Protein AF-A0A945NXP9-F1 (afdb_monomer)

Nearest PDB structures (foldseek):
  5akq-assembly1_B  TM=3.590E-01  e=3.952E+00  Pseudomonas sp. ADP
  3ua3-assembly1_B  TM=3.943E-01  e=6.098E+00  Caenorhabditis elegans

Sequence (184 aa):
MFFSTRFLEHVAQRIGNERRHLEHVQKERALDDEENELMQRLLQCTPELFAQYAENVEKAKEILRGKAFYDIDQLEWATNCLHETMALVSLGYYPAQICFPPIETDIVYKPFMSSEILEAVDDEQINVYRDVYRMLIRPVMERERPMMIGISVVQQKQLIATFTFCKMIKEEFPHTHITLGGNI

Mean predicted aligned error: 13.96 Å

Radius of gyration: 22.46 Å; Cα contacts (8 Å, |Δi|>4): 172; chains: 1; bounding box: 55×29×56 Å

Structure (mmCIF, N/CA/C/O backbone):
data_AF-A0A945NXP9-F1
#
_entry.id   AF-A0A945NXP9-F1
#
loop_
_atom_site.group_PDB
_atom_site.id
_atom_site.type_symbol
_atom_site.label_atom_id
_atom_site.label_alt_id
_atom_site.label_comp_id
_atom_site.label_asym_id
_atom_site.label_entity_id
_atom_site.label_seq_id
_atom_site.pdbx_PDB_ins_code
_atom_site.Cartn_x
_atom_site.Cartn_y
_atom_site.Cartn_z
_atom_site.occupancy
_atom_site.B_iso_or_equiv
_atom_site.auth_seq_id
_atom_site.auth_comp_id
_atom_site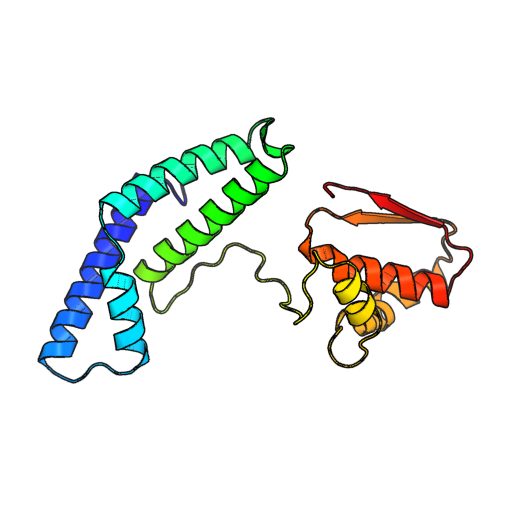.auth_asym_id
_atom_site.auth_atom_id
_atom_site.pdbx_PDB_model_num
ATOM 1 N N . MET A 1 1 ? -22.076 -6.436 -4.146 1.00 44.97 1 MET A N 1
ATOM 2 C CA . MET A 1 1 ? -20.653 -6.257 -4.511 1.00 44.97 1 MET A CA 1
ATOM 3 C C . MET A 1 1 ? -19.974 -5.566 -3.332 1.00 44.97 1 MET A C 1
ATOM 5 O O . MET A 1 1 ? -20.649 -4.793 -2.660 1.00 44.97 1 MET A O 1
ATOM 9 N N . PHE A 1 2 ? -18.712 -5.871 -3.027 1.00 54.66 2 PHE A N 1
ATOM 10 C CA . PHE A 1 2 ? -17.974 -5.200 -1.945 1.00 54.66 2 PHE A CA 1
ATOM 11 C C . PHE A 1 2 ? -17.966 -3.673 -2.208 1.00 54.66 2 PHE A C 1
ATOM 13 O O . PHE A 1 2 ? -17.858 -3.261 -3.365 1.00 54.66 2 PHE A O 1
ATOM 20 N N . PHE A 1 3 ? -18.203 -2.850 -1.180 1.00 66.25 3 PHE A N 1
ATOM 21 C CA . PHE A 1 3 ? -18.423 -1.388 -1.267 1.00 66.25 3 PHE A CA 1
ATOM 22 C C . PHE A 1 3 ? -19.673 -0.877 -2.008 1.00 66.25 3 PHE A C 1
ATOM 24 O O . PHE A 1 3 ? -19.691 0.264 -2.454 1.00 66.25 3 PHE A O 1
ATOM 31 N N . SER A 1 4 ? -20.719 -1.675 -2.223 1.00 73.12 4 SER A N 1
ATOM 32 C CA . SER A 1 4 ? -21.998 -1.103 -2.694 1.00 73.12 4 SER A CA 1
ATOM 33 C C . SER A 1 4 ? -22.694 -0.306 -1.583 1.00 73.12 4 SER A C 1
ATOM 35 O O . SER A 1 4 ? -22.545 -0.681 -0.421 1.00 73.12 4 SER A O 1
ATOM 37 N N . THR A 1 5 ? -23.554 0.663 -1.916 1.00 76.69 5 THR A N 1
ATOM 38 C CA . THR A 1 5 ? -24.399 1.399 -0.947 1.00 76.69 5 THR A CA 1
ATOM 39 C C . THR A 1 5 ? -25.089 0.466 0.049 1.00 76.69 5 THR A C 1
ATOM 41 O O . THR A 1 5 ? -24.898 0.591 1.252 1.00 76.69 5 THR A O 1
ATOM 44 N N . ARG A 1 6 ? -25.754 -0.585 -0.448 1.00 73.94 6 ARG A N 1
ATOM 45 C CA . ARG A 1 6 ? -26.411 -1.609 0.384 1.00 73.94 6 ARG A CA 1
ATOM 46 C C . ARG A 1 6 ? -25.461 -2.322 1.360 1.00 73.94 6 ARG A C 1
ATOM 48 O O . ARG A 1 6 ? -25.871 -2.763 2.428 1.00 73.94 6 ARG A O 1
ATOM 55 N N . PHE A 1 7 ? -24.194 -2.491 0.981 1.00 73.19 7 PHE A N 1
ATOM 56 C CA . PHE A 1 7 ? -23.183 -3.096 1.852 1.00 73.19 7 PHE A CA 1
ATOM 57 C C . PHE A 1 7 ? -22.719 -2.106 2.925 1.00 73.19 7 PHE A C 1
ATOM 59 O O . PHE A 1 7 ? -22.589 -2.491 4.080 1.00 73.19 7 PHE A O 1
ATOM 66 N N . LEU A 1 8 ? -22.528 -0.835 2.569 1.00 79.25 8 LEU A N 1
ATOM 67 C CA . LEU A 1 8 ? -22.172 0.215 3.525 1.00 79.25 8 LEU A CA 1
ATOM 68 C C . LEU A 1 8 ? -23.302 0.492 4.529 1.00 79.25 8 LEU A C 1
ATOM 70 O O . LEU A 1 8 ? -23.029 0.652 5.711 1.00 79.25 8 LEU A O 1
ATOM 74 N N . GLU A 1 9 ? -24.567 0.421 4.109 1.00 79.81 9 GLU A N 1
ATOM 75 C CA . GLU A 1 9 ? -25.728 0.455 5.014 1.00 79.81 9 GLU A CA 1
ATOM 76 C C . GLU A 1 9 ? -25.707 -0.703 6.023 1.00 79.81 9 GLU A C 1
ATOM 78 O O . GLU A 1 9 ? -25.956 -0.514 7.214 1.00 79.81 9 GLU A O 1
ATOM 83 N N . HIS A 1 10 ? -25.370 -1.913 5.564 1.00 76.25 10 HIS A N 1
ATOM 84 C CA . HIS A 1 10 ? -25.225 -3.073 6.442 1.00 76.25 10 HIS A CA 1
ATOM 85 C C . HIS A 1 10 ? -24.079 -2.891 7.452 1.00 76.25 10 HIS A C 1
ATOM 87 O O . HIS A 1 10 ? -24.229 -3.207 8.632 1.00 76.25 10 HIS A O 1
ATOM 93 N N . VAL A 1 11 ? -22.948 -2.338 7.009 1.00 80.19 11 VAL A N 1
ATOM 94 C CA . VAL A 1 11 ? -21.812 -1.992 7.876 1.00 80.19 11 VAL A CA 1
ATOM 95 C C . VAL A 1 11 ? -22.209 -0.938 8.909 1.00 80.19 11 VAL A C 1
ATOM 97 O O . VAL A 1 11 ? -21.884 -1.103 10.082 1.00 80.19 11 VAL A O 1
ATOM 100 N N . ALA A 1 12 ? -22.962 0.095 8.522 1.00 83.94 12 ALA A N 1
ATOM 101 C CA . ALA A 1 12 ? -23.445 1.126 9.439 1.00 83.94 12 ALA A CA 1
ATOM 102 C C . ALA A 1 12 ? -24.325 0.541 10.556 1.00 83.94 12 ALA A C 1
ATOM 104 O O . ALA A 1 12 ? -24.164 0.885 11.727 1.00 83.94 12 ALA A O 1
ATOM 105 N N . GLN A 1 13 ? -25.213 -0.403 10.220 1.00 81.69 13 GLN A N 1
ATOM 106 C CA . GLN A 1 13 ? -26.004 -1.132 11.220 1.00 81.69 13 GLN A CA 1
ATOM 107 C C . GLN A 1 13 ? -25.113 -1.912 12.191 1.00 81.69 13 GLN A C 1
ATOM 109 O O . GLN A 1 13 ? -25.373 -1.930 13.395 1.00 81.69 13 GLN A O 1
ATOM 114 N N . ARG A 1 14 ? -24.053 -2.542 11.678 1.00 79.38 14 ARG A N 1
ATOM 115 C CA . ARG A 1 14 ? -23.105 -3.312 12.484 1.00 79.38 14 ARG A CA 1
ATOM 116 C C . ARG A 1 14 ? -22.297 -2.415 13.427 1.00 79.38 14 ARG A C 1
ATOM 118 O O . ARG A 1 14 ? -22.237 -2.718 14.613 1.00 79.38 14 ARG A O 1
ATOM 125 N N . ILE A 1 15 ? -21.803 -1.274 12.943 1.00 85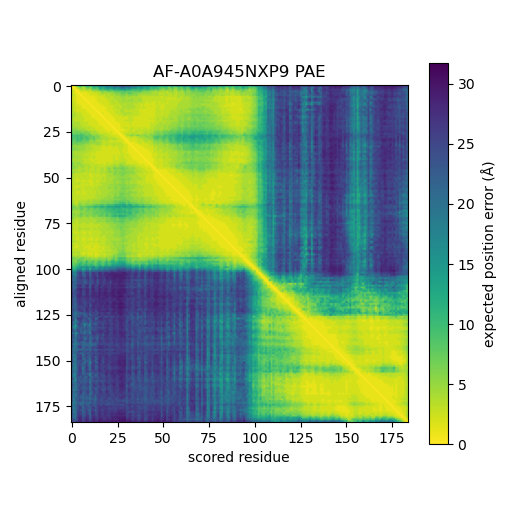.56 15 ILE A N 1
ATOM 126 C CA . ILE A 1 15 ? -21.176 -0.235 13.778 1.00 85.56 15 ILE A CA 1
ATOM 127 C C . ILE A 1 15 ? -22.135 0.243 14.874 1.00 85.56 15 ILE A C 1
ATOM 129 O O . ILE A 1 15 ? -21.749 0.339 16.035 1.00 85.56 15 ILE A O 1
ATOM 133 N N . GLY A 1 16 ? -23.406 0.491 14.543 1.00 84.75 16 GLY A N 1
ATOM 134 C CA . GLY A 1 16 ? -24.409 0.889 15.534 1.00 84.75 16 GLY A CA 1
ATOM 135 C C . GLY A 1 16 ? -24.680 -0.179 16.603 1.00 84.75 16 GLY A C 1
ATOM 136 O O . GLY A 1 16 ? -24.997 0.155 17.746 1.00 84.75 16 GLY A O 1
ATOM 137 N N . ASN A 1 17 ? -24.553 -1.464 16.265 1.00 83.06 17 ASN A N 1
ATOM 138 C CA . ASN A 1 17 ? -24.640 -2.554 17.239 1.00 83.06 17 ASN A CA 1
ATOM 139 C C . ASN A 1 17 ? -23.420 -2.579 18.160 1.00 83.06 17 ASN A C 1
ATOM 141 O O . ASN A 1 17 ? -23.597 -2.647 19.374 1.00 83.06 17 ASN A O 1
ATOM 145 N N . GLU A 1 18 ? -22.221 -2.461 17.591 1.00 83.56 18 GLU A N 1
ATOM 146 C CA . GLU A 1 18 ? -20.965 -2.448 18.343 1.00 83.56 18 GLU A CA 1
ATOM 147 C C . GLU A 1 18 ? -20.906 -1.262 19.310 1.00 83.56 18 GLU A C 1
ATOM 149 O O . GLU A 1 18 ? -20.598 -1.413 20.490 1.00 83.56 18 GLU A O 1
ATOM 154 N N . ARG A 1 19 ? -21.342 -0.082 18.856 1.00 88.00 19 ARG A N 1
ATOM 155 C CA . ARG A 1 19 ? -21.422 1.107 19.707 1.00 88.00 19 ARG A CA 1
ATOM 156 C C . ARG A 1 19 ? -22.345 0.888 20.905 1.00 88.00 19 ARG A C 1
ATOM 158 O O . ARG A 1 19 ? -21.968 1.192 22.030 1.00 88.00 19 ARG A O 1
ATOM 165 N N . ARG A 1 20 ? -23.535 0.315 20.686 1.00 88.38 20 ARG A N 1
ATOM 166 C CA . ARG A 1 20 ? -24.478 -0.009 21.774 1.00 88.38 20 ARG A CA 1
ATOM 167 C C . ARG A 1 20 ? -23.918 -1.047 22.743 1.00 88.38 20 ARG A C 1
ATOM 169 O O . ARG A 1 20 ? -24.220 -0.979 23.932 1.00 88.38 20 ARG A O 1
ATOM 176 N N . HIS A 1 21 ? -23.127 -1.997 22.247 1.00 86.88 21 HIS A N 1
ATOM 177 C CA . HIS A 1 21 ? -22.441 -2.967 23.090 1.00 86.88 21 HIS A CA 1
ATOM 178 C C . HIS A 1 21 ? -21.437 -2.268 24.012 1.00 86.88 21 HIS A C 1
ATOM 180 O O . HIS A 1 21 ? -21.555 -2.391 25.229 1.00 86.88 21 HIS A O 1
ATOM 186 N N . LEU A 1 22 ? -20.539 -1.447 23.462 1.00 88.00 22 LEU A N 1
ATOM 187 C CA . LEU A 1 22 ? -19.560 -0.702 24.258 1.00 88.00 22 LEU A CA 1
ATOM 188 C C . LEU A 1 22 ? -20.218 0.313 25.211 1.00 88.00 22 LEU A C 1
ATOM 190 O O . LEU A 1 22 ? -19.773 0.463 26.345 1.00 88.00 22 LEU A O 1
ATOM 194 N N . GLU A 1 23 ? -21.319 0.962 24.813 1.00 90.25 23 GLU A N 1
ATOM 195 C CA . GLU A 1 23 ? -22.115 1.841 25.691 1.00 90.25 23 GLU A CA 1
ATOM 196 C C . GLU A 1 23 ? -22.696 1.071 26.891 1.00 90.25 23 GLU A C 1
ATOM 198 O O . GLU A 1 23 ? -22.864 1.632 27.976 1.00 90.25 23 GLU A O 1
ATOM 203 N N . HIS A 1 24 ? -23.036 -0.209 26.711 1.00 90.75 24 HIS A N 1
ATOM 204 C CA . HIS A 1 24 ? -23.496 -1.064 27.800 1.00 90.75 24 HIS A CA 1
ATOM 205 C C . HIS A 1 24 ? -22.338 -1.491 28.703 1.00 90.75 24 HIS A C 1
ATOM 207 O O . HIS A 1 24 ? -22.467 -1.369 29.921 1.00 90.75 24 HIS A O 1
ATOM 213 N N . VAL A 1 25 ? -21.212 -1.916 28.121 1.00 89.38 25 VAL A N 1
ATOM 214 C CA . VAL A 1 25 ? -20.001 -2.297 28.864 1.00 89.38 25 VAL A CA 1
ATOM 215 C C . VAL A 1 25 ? -19.510 -1.129 29.717 1.00 89.38 25 VAL A C 1
ATOM 217 O O . VAL A 1 25 ? -19.239 -1.324 30.896 1.00 89.38 25 VAL A O 1
ATOM 220 N N . GLN A 1 26 ? -19.512 0.095 29.179 1.00 90.25 26 GLN A N 1
ATOM 221 C CA . GLN A 1 26 ? -19.115 1.312 29.895 1.00 90.25 26 GLN A CA 1
ATOM 222 C C . GLN A 1 26 ? -19.977 1.600 31.139 1.00 90.25 26 GLN A C 1
ATOM 224 O O . GLN A 1 26 ? -19.516 2.237 32.087 1.00 90.25 26 GLN A O 1
ATOM 229 N N . LYS A 1 27 ? -21.240 1.151 31.155 1.00 90.31 27 LYS A N 1
ATOM 230 C CA . LYS A 1 27 ? -22.125 1.286 32.326 1.00 90.31 27 LYS A CA 1
ATOM 231 C C . LYS A 1 27 ? -21.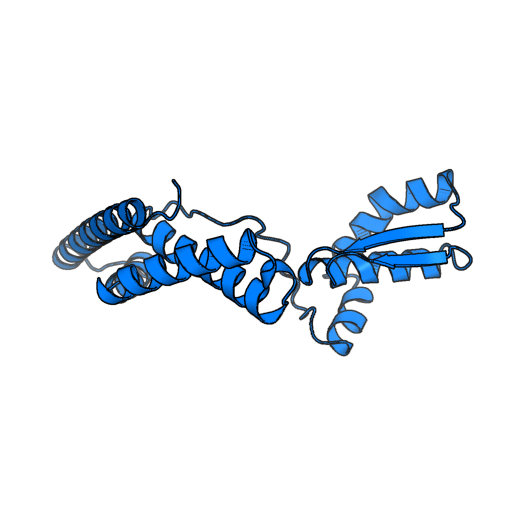821 0.254 33.408 1.00 90.31 27 LYS A C 1
ATOM 233 O O . LYS A 1 27 ? -22.126 0.504 34.570 1.00 90.31 27 LYS A O 1
ATOM 238 N N . GLU A 1 28 ? -21.271 -0.896 33.029 1.00 91.94 28 GLU A N 1
ATOM 239 C CA . GLU A 1 28 ? -20.946 -1.994 33.943 1.00 91.94 28 GLU A CA 1
ATOM 240 C C . GLU A 1 28 ? -19.510 -1.905 34.470 1.00 91.94 28 GLU A C 1
ATOM 242 O O . GLU A 1 28 ? -19.257 -2.220 35.634 1.00 91.94 28 GLU A O 1
ATOM 247 N N . ARG A 1 29 ? -18.569 -1.455 33.633 1.00 93.62 29 ARG A N 1
ATOM 248 C CA . ARG A 1 29 ? -17.152 -1.285 33.964 1.00 93.62 29 ARG A CA 1
ATOM 249 C C . ARG A 1 29 ? -16.517 -0.145 33.172 1.00 93.62 29 ARG A C 1
ATOM 251 O O . ARG A 1 29 ? -17.022 0.266 32.135 1.00 93.62 29 ARG A O 1
ATOM 258 N N . ALA A 1 30 ? -15.362 0.330 33.635 1.00 88.19 30 ALA A N 1
ATOM 259 C CA . ALA A 1 30 ? -14.534 1.207 32.815 1.00 88.19 30 ALA A CA 1
ATOM 260 C C . ALA A 1 30 ? -14.084 0.462 31.545 1.00 88.19 30 ALA A C 1
ATOM 262 O O . ALA A 1 30 ? -13.716 -0.717 31.611 1.00 88.19 30 ALA A O 1
ATOM 263 N N . LEU A 1 31 ? -14.142 1.158 30.408 1.00 89.75 31 LEU A N 1
ATOM 264 C CA . LEU A 1 31 ? -13.525 0.706 29.164 1.00 89.75 31 LEU A CA 1
ATOM 265 C C . LEU A 1 31 ? -12.003 0.780 29.306 1.00 89.75 31 LEU A C 1
ATOM 267 O O . LEU A 1 31 ? -11.500 1.712 29.944 1.00 89.75 31 LEU A O 1
ATOM 271 N N . ASP A 1 32 ? -11.294 -0.180 28.724 1.00 90.31 32 ASP A N 1
ATOM 272 C CA . AS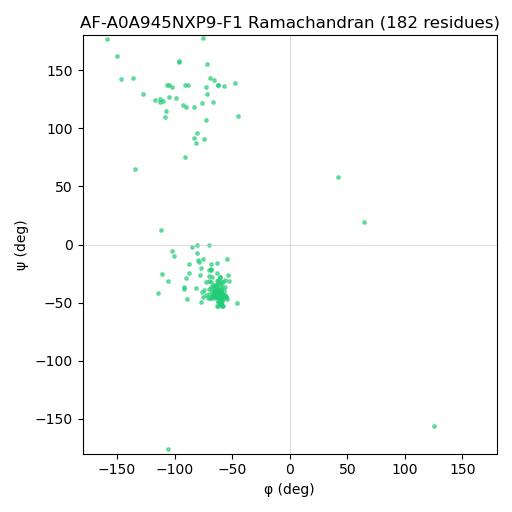P A 1 32 ? -9.837 -0.099 28.595 1.00 90.31 32 ASP A CA 1
ATOM 273 C C . ASP A 1 32 ? -9.419 0.892 27.491 1.00 90.31 32 ASP A C 1
ATOM 275 O O . ASP A 1 32 ? -10.256 1.541 26.855 1.00 90.31 32 ASP A O 1
ATOM 279 N N . ASP A 1 33 ? -8.114 1.085 27.305 1.00 87.44 33 ASP A N 1
ATOM 280 C CA . ASP A 1 33 ? -7.595 2.080 26.361 1.00 87.44 33 ASP A CA 1
ATOM 281 C C . ASP A 1 33 ? -7.985 1.763 24.903 1.00 87.44 33 ASP A C 1
ATOM 283 O O . ASP A 1 33 ? -8.358 2.674 24.159 1.00 87.44 33 ASP A O 1
ATOM 287 N N . GLU A 1 34 ? -7.984 0.484 24.509 1.00 84.88 34 GLU A N 1
ATOM 288 C CA . GLU A 1 34 ? -8.348 0.045 23.154 1.00 84.88 34 GLU A CA 1
ATOM 289 C C . GLU A 1 34 ? -9.850 0.229 22.894 1.00 84.88 34 GLU A C 1
ATOM 291 O O . GLU A 1 34 ? -10.260 0.734 21.845 1.00 84.88 34 GLU A O 1
ATOM 296 N N . GLU A 1 35 ? -10.689 -0.119 23.870 1.00 86.75 35 GLU A N 1
ATOM 297 C CA . GLU A 1 35 ? -12.139 0.065 23.816 1.00 86.75 35 GLU A CA 1
ATOM 298 C C . GLU A 1 35 ? -12.529 1.547 23.786 1.00 86.75 35 GLU A C 1
ATOM 300 O O . GLU A 1 35 ? -13.472 1.930 23.084 1.00 86.75 35 GLU A O 1
ATOM 305 N N . ASN A 1 36 ? -11.804 2.401 24.515 1.00 87.75 36 ASN A N 1
ATOM 306 C CA . ASN A 1 36 ? -11.998 3.848 24.460 1.00 87.75 36 ASN A CA 1
ATOM 307 C C . ASN A 1 36 ? -11.633 4.407 23.081 1.00 87.75 36 ASN A C 1
ATOM 309 O O . ASN A 1 36 ? -12.400 5.204 22.533 1.00 87.75 36 ASN A O 1
ATOM 313 N N . GLU A 1 37 ? -10.512 3.984 22.493 1.00 87.44 37 GLU A N 1
ATOM 314 C CA . GLU A 1 37 ? -10.122 4.400 21.142 1.00 87.44 37 GLU A CA 1
ATOM 315 C C . GLU A 1 37 ? -11.160 3.953 20.102 1.00 87.44 37 GLU A C 1
ATOM 317 O O . GLU A 1 37 ? -11.616 4.756 19.279 1.00 87.44 37 GLU A O 1
ATOM 322 N N . LEU A 1 38 ? -11.600 2.693 20.175 1.00 86.31 38 LEU A N 1
ATOM 323 C CA . LEU A 1 38 ? -12.643 2.163 19.305 1.00 86.31 38 LEU A CA 1
ATOM 324 C C . LEU A 1 38 ? -13.940 2.963 19.454 1.00 86.31 38 LEU A C 1
ATOM 326 O O . LEU A 1 38 ? -14.485 3.419 18.450 1.00 86.31 38 LEU A O 1
ATOM 330 N N . MET A 1 39 ? -14.402 3.211 20.684 1.00 88.56 39 MET A N 1
ATOM 331 C CA . MET A 1 39 ? -15.606 4.003 20.953 1.00 88.56 39 MET A CA 1
ATOM 332 C C . MET A 1 39 ? -15.531 5.399 20.319 1.00 88.56 39 MET A C 1
ATOM 334 O O . MET A 1 39 ? -16.491 5.828 19.673 1.00 88.56 39 MET A O 1
ATOM 338 N N . GLN A 1 40 ? -14.397 6.099 20.440 1.00 89.38 40 GLN A N 1
ATOM 339 C CA . GLN A 1 40 ? -14.215 7.412 19.805 1.00 89.38 40 GLN A CA 1
ATOM 340 C C . GLN A 1 40 ? -14.354 7.332 18.281 1.00 89.38 40 GLN A C 1
ATOM 342 O O . GLN A 1 40 ? -15.027 8.169 17.675 1.00 89.38 40 GLN A O 1
ATOM 347 N N . ARG A 1 41 ? -13.783 6.298 17.654 1.00 88.38 41 ARG A N 1
ATOM 348 C CA . ARG A 1 41 ? -13.891 6.082 16.203 1.00 88.38 41 ARG A CA 1
ATOM 349 C C . ARG A 1 41 ? -15.319 5.732 15.777 1.00 88.38 41 ARG A C 1
ATOM 351 O O . ARG A 1 41 ? -15.794 6.243 14.765 1.00 88.38 41 ARG A O 1
ATOM 358 N N . LEU A 1 42 ? -16.036 4.920 16.557 1.00 88.06 42 LEU A N 1
ATOM 359 C CA . LEU A 1 42 ? -17.437 4.581 16.281 1.00 88.06 42 LEU A CA 1
ATOM 360 C C . LEU A 1 42 ? -18.365 5.801 16.400 1.00 88.06 42 LEU A C 1
ATOM 362 O O . LEU A 1 42 ? -19.319 5.919 15.632 1.00 88.06 42 LEU A O 1
ATOM 366 N N . LEU A 1 43 ? -18.098 6.727 17.328 1.00 87.88 43 LEU A N 1
ATOM 367 C CA . LEU A 1 43 ? -18.895 7.948 17.507 1.00 87.88 43 LEU A CA 1
ATOM 368 C C . LEU A 1 43 ? -18.781 8.926 16.330 1.00 87.88 43 LEU A C 1
ATOM 370 O O . LEU A 1 43 ? -19.729 9.659 16.056 1.00 87.88 43 LEU A O 1
ATOM 374 N N . GLN A 1 44 ? -17.656 8.911 15.614 1.00 88.00 44 GLN A N 1
ATOM 375 C CA . GLN A 1 44 ? -17.438 9.737 14.421 1.00 88.00 44 GLN A CA 1
ATOM 376 C C . GLN A 1 44 ? -18.186 9.213 13.183 1.00 88.00 44 GLN A C 1
ATOM 378 O O . GLN A 1 44 ? -18.307 9.919 12.184 1.00 88.00 44 GLN A O 1
ATOM 383 N N . CYS A 1 45 ? -18.713 7.987 13.234 1.00 87.62 45 CYS A N 1
ATOM 384 C CA . CYS A 1 45 ? -19.393 7.350 12.113 1.00 87.62 45 CYS A CA 1
ATOM 385 C C . CYS A 1 45 ? -20.869 7.787 12.032 1.00 87.62 45 CYS A C 1
ATOM 387 O O . CYS A 1 45 ? -21.742 7.160 12.638 1.00 87.62 45 CYS A O 1
ATOM 389 N N . THR A 1 46 ? -21.166 8.850 11.275 1.00 87.56 46 THR A N 1
ATOM 390 C CA . THR A 1 46 ? -22.543 9.352 11.088 1.00 87.56 46 THR A CA 1
ATOM 391 C C . THR A 1 46 ? -23.206 8.826 9.805 1.00 87.56 46 THR A C 1
ATOM 393 O O . THR A 1 46 ? -22.510 8.430 8.866 1.00 87.56 46 THR A O 1
ATOM 396 N N . PRO A 1 47 ? -24.552 8.820 9.713 1.00 84.38 47 PRO A N 1
ATOM 397 C CA . PRO A 1 47 ? -25.256 8.445 8.482 1.00 84.38 47 PRO A CA 1
ATOM 398 C C . PRO A 1 47 ? -24.852 9.288 7.264 1.00 84.38 47 PRO A C 1
ATOM 400 O O . PRO A 1 47 ? -24.736 8.759 6.160 1.00 84.38 47 PRO A O 1
ATOM 403 N N . GLU A 1 48 ? -24.600 10.582 7.465 1.00 87.31 48 GLU A N 1
ATOM 404 C CA . GLU A 1 48 ? -24.159 11.508 6.417 1.00 87.31 48 GLU A CA 1
ATOM 405 C C . GLU A 1 48 ? -22.778 11.115 5.890 1.00 87.31 48 GLU A C 1
ATOM 407 O O . GLU A 1 48 ? -22.562 11.106 4.678 1.00 87.31 48 GLU A O 1
ATOM 412 N N . LEU A 1 49 ? -21.876 10.713 6.792 1.00 87.06 49 LEU A N 1
ATOM 413 C CA . LEU A 1 49 ? -20.566 10.187 6.431 1.00 87.06 49 LEU A CA 1
ATOM 414 C C . LEU A 1 49 ? -20.729 8.939 5.555 1.00 87.06 49 LEU A C 1
ATOM 416 O O . LEU A 1 49 ? -20.207 8.881 4.449 1.00 87.06 49 LEU A O 1
ATOM 420 N N . PHE A 1 50 ? -21.536 7.966 5.976 1.00 84.88 50 PHE A N 1
ATOM 421 C CA . PHE A 1 50 ? -21.785 6.759 5.181 1.00 84.88 50 PHE A CA 1
ATOM 422 C C . PHE A 1 50 ? -22.342 7.048 3.781 1.00 84.88 50 PHE A C 1
ATOM 424 O O . PHE A 1 50 ? -21.927 6.401 2.816 1.00 84.88 50 PHE A O 1
ATOM 431 N N . ALA A 1 51 ? -23.250 8.020 3.654 1.00 87.38 51 ALA A N 1
ATOM 432 C CA . ALA A 1 51 ? -23.781 8.443 2.362 1.00 87.38 51 ALA A CA 1
ATOM 433 C C . ALA A 1 51 ? -22.691 9.063 1.472 1.00 87.38 51 ALA A C 1
ATOM 435 O O . ALA A 1 51 ? -22.577 8.699 0.301 1.00 87.38 51 ALA A O 1
ATOM 436 N N . GLN A 1 52 ? -21.846 9.929 2.040 1.00 90.31 52 GLN A N 1
ATOM 437 C CA . GLN A 1 52 ? -20.715 10.534 1.337 1.00 90.31 52 GLN A CA 1
ATOM 438 C C . GLN A 1 52 ? -19.723 9.474 0.846 1.00 90.31 52 GLN A C 1
ATOM 440 O O . GLN A 1 52 ? -19.309 9.494 -0.311 1.00 90.31 52 GLN A O 1
ATOM 445 N N . TYR A 1 53 ? -19.370 8.514 1.700 1.00 89.69 53 TYR A N 1
ATOM 446 C CA . TYR A 1 53 ? -18.483 7.413 1.336 1.00 89.69 53 TYR A CA 1
ATOM 447 C C . TYR A 1 53 ? -19.080 6.540 0.229 1.00 89.69 53 TYR A C 1
ATOM 449 O O . TYR A 1 53 ? -18.368 6.161 -0.697 1.00 89.69 53 TYR A O 1
ATOM 457 N N . ALA A 1 54 ? -20.385 6.259 0.273 1.00 87.56 54 ALA A N 1
ATOM 458 C CA . ALA A 1 54 ? -21.054 5.509 -0.786 1.00 87.56 54 ALA A CA 1
ATOM 459 C C . ALA A 1 54 ? -20.978 6.229 -2.142 1.00 87.56 54 ALA A C 1
ATOM 461 O O . ALA A 1 54 ? -20.665 5.595 -3.148 1.00 87.56 54 ALA A O 1
ATOM 462 N N . GLU A 1 55 ? -21.215 7.541 -2.172 1.00 90.94 55 GLU A N 1
ATOM 463 C CA . GLU A 1 55 ? -21.103 8.339 -3.396 1.00 90.94 55 GLU A CA 1
ATOM 464 C C . GLU A 1 55 ? -19.656 8.406 -3.905 1.00 90.94 55 GLU A C 1
ATOM 466 O O . GLU A 1 55 ? -19.396 8.179 -5.091 1.00 90.94 55 GLU A O 1
ATOM 471 N N . ASN A 1 56 ? -18.703 8.667 -3.007 1.00 92.31 56 ASN A N 1
ATOM 472 C CA . ASN A 1 56 ? -17.290 8.771 -3.354 1.00 92.31 56 ASN A CA 1
ATOM 473 C C . ASN A 1 56 ? -16.750 7.454 -3.916 1.00 92.31 56 ASN A C 1
ATOM 475 O O . ASN A 1 56 ? -16.006 7.464 -4.891 1.00 92.31 56 ASN A O 1
ATOM 479 N N . VAL A 1 57 ? -17.165 6.317 -3.359 1.00 90.00 57 VAL A N 1
ATOM 480 C CA . VAL A 1 57 ? -16.762 4.991 -3.834 1.00 90.00 57 VAL A CA 1
ATOM 481 C C . VAL A 1 57 ? -17.280 4.702 -5.235 1.00 90.00 57 VAL A C 1
ATOM 483 O O . VAL A 1 57 ? -16.563 4.095 -6.031 1.00 90.00 57 VAL A O 1
ATOM 486 N N . GLU A 1 58 ? -18.520 5.077 -5.555 1.00 90.00 58 GLU A N 1
ATOM 487 C CA . GLU A 1 58 ? -19.040 4.883 -6.911 1.00 90.00 58 GLU A CA 1
ATOM 488 C C . GLU A 1 58 ? -18.265 5.746 -7.913 1.00 90.00 58 GLU A C 1
ATOM 490 O O . GLU A 1 58 ? -17.792 5.221 -8.922 1.00 90.00 58 GLU A O 1
ATOM 495 N N . LYS A 1 59 ? -17.984 7.010 -7.573 1.00 91.50 59 LYS A N 1
ATOM 496 C CA . LYS A 1 59 ? -17.095 7.880 -8.364 1.00 91.50 59 LYS A CA 1
ATOM 497 C C . LYS A 1 59 ? -15.685 7.298 -8.505 1.00 91.50 59 LYS A C 1
ATOM 499 O O . LYS A 1 59 ? -15.135 7.263 -9.601 1.00 91.50 59 LYS A O 1
ATOM 504 N N . ALA A 1 60 ? -15.109 6.776 -7.425 1.00 89.06 60 ALA A N 1
ATOM 505 C CA . ALA A 1 60 ? -13.797 6.138 -7.442 1.00 89.06 60 ALA A CA 1
ATOM 506 C C . ALA A 1 60 ? -13.782 4.911 -8.368 1.00 89.06 60 ALA A C 1
ATOM 508 O O . ALA A 1 60 ? -12.861 4.737 -9.162 1.00 89.06 60 ALA A O 1
ATOM 509 N N . LYS A 1 61 ? -14.831 4.079 -8.338 1.00 87.00 61 LYS A N 1
ATOM 510 C CA . LYS A 1 61 ? -14.981 2.941 -9.259 1.00 87.00 61 LYS A CA 1
ATOM 511 C C . LYS A 1 61 ? -15.106 3.388 -10.715 1.00 87.00 61 LYS A C 1
ATOM 513 O O . LYS A 1 61 ? -14.580 2.700 -11.588 1.00 87.00 61 LYS A O 1
ATOM 518 N N . GLU A 1 62 ? -15.818 4.479 -10.988 1.00 92.06 62 GLU A N 1
ATOM 519 C CA . GLU A 1 62 ? -15.930 5.054 -12.333 1.00 92.06 62 GLU A CA 1
ATOM 520 C C . GLU A 1 62 ? -14.574 5.541 -12.847 1.00 92.06 62 GLU A C 1
ATOM 522 O O . GLU A 1 62 ? -14.202 5.204 -13.972 1.00 92.06 62 GLU A O 1
ATOM 527 N N . ILE A 1 63 ? -13.806 6.248 -12.011 1.00 87.62 63 ILE A N 1
ATOM 528 C CA . ILE A 1 63 ? -12.443 6.693 -12.332 1.00 87.62 63 ILE A CA 1
ATOM 529 C C . ILE A 1 63 ? -11.559 5.486 -12.647 1.00 87.62 63 ILE A C 1
ATOM 531 O O . ILE A 1 63 ? -10.975 5.426 -13.727 1.00 87.62 63 ILE A O 1
ATOM 535 N N . LEU A 1 64 ? -11.535 4.483 -11.762 1.00 80.88 64 LEU A N 1
ATOM 536 C CA . LEU A 1 64 ? -10.690 3.292 -11.903 1.00 80.88 64 LEU A CA 1
ATOM 537 C C . LEU A 1 64 ? -11.023 2.429 -13.129 1.00 80.88 64 LEU A C 1
ATOM 539 O O . LEU A 1 64 ? -10.177 1.673 -13.599 1.00 80.88 64 LEU A O 1
ATOM 543 N N . ARG A 1 65 ? -12.258 2.504 -13.638 1.00 86.38 65 ARG A N 1
ATOM 544 C CA . ARG A 1 65 ? -12.711 1.757 -14.826 1.00 86.38 65 ARG A CA 1
ATOM 545 C C . ARG A 1 65 ? -12.722 2.602 -16.100 1.00 86.38 65 ARG A C 1
ATOM 547 O O . ARG A 1 65 ? -12.969 2.063 -17.179 1.00 86.38 65 ARG A O 1
ATOM 554 N N . GLY A 1 66 ? -12.526 3.910 -15.977 1.00 87.19 66 GLY A N 1
ATOM 555 C CA . GLY A 1 66 ? -12.671 4.880 -17.050 1.00 87.19 66 GLY A CA 1
ATOM 556 C C . GLY A 1 66 ? -11.338 5.392 -17.583 1.00 87.19 66 GLY A C 1
ATOM 557 O O . GLY A 1 66 ? -10.260 4.989 -17.164 1.00 87.19 66 GLY A O 1
ATOM 558 N N . LYS A 1 67 ? -11.412 6.347 -18.516 1.00 84.31 67 LYS A N 1
ATOM 559 C CA . LYS A 1 67 ? -10.219 7.039 -19.039 1.00 84.31 67 LYS A CA 1
ATOM 560 C C . LYS A 1 67 ? -9.575 7.977 -18.011 1.00 84.31 67 LYS A C 1
ATOM 562 O O . LYS A 1 67 ? -8.394 8.270 -18.135 1.00 84.31 67 LYS A O 1
ATOM 567 N N . ALA A 1 68 ? -10.344 8.414 -17.012 1.00 81.75 68 ALA A N 1
ATOM 568 C CA . ALA A 1 68 ? -9.862 9.211 -15.884 1.00 81.75 68 ALA A CA 1
ATOM 569 C C . ALA A 1 68 ? -8.843 8.460 -15.011 1.00 81.75 68 ALA A C 1
ATOM 571 O O . ALA A 1 68 ? -8.106 9.092 -14.273 1.00 81.75 68 ALA A O 1
ATOM 572 N N . PHE A 1 69 ? -8.744 7.133 -15.142 1.00 70.12 69 PHE A N 1
ATOM 573 C CA . PHE A 1 69 ? -7.692 6.332 -14.517 1.00 70.12 69 PHE A CA 1
ATOM 574 C C . PHE A 1 69 ? -6.269 6.842 -14.814 1.00 70.12 69 PHE A C 1
ATOM 576 O O . PHE A 1 69 ? -5.380 6.682 -13.987 1.00 70.12 69 PHE A O 1
ATOM 583 N N . TYR A 1 70 ? -6.043 7.435 -15.992 1.00 66.62 70 TYR A N 1
ATOM 584 C CA . TYR A 1 70 ? -4.726 7.941 -16.402 1.00 66.62 70 TYR A CA 1
ATOM 585 C C . TYR A 1 70 ? -4.423 9.358 -15.894 1.00 66.62 70 TYR A C 1
ATOM 587 O O . TYR A 1 70 ? -3.350 9.889 -16.171 1.00 66.62 70 TYR A O 1
ATOM 595 N N . ASP A 1 71 ? -5.366 9.985 -15.192 1.00 80.62 71 ASP A N 1
ATOM 596 C CA . ASP A 1 71 ? -5.156 11.245 -14.491 1.00 80.62 71 ASP A CA 1
ATOM 597 C C . ASP A 1 71 ? -4.685 10.932 -13.065 1.00 80.62 71 ASP A C 1
ATOM 599 O O . ASP A 1 71 ? -5.376 10.252 -12.305 1.00 80.62 71 ASP A O 1
ATOM 603 N N . ILE A 1 72 ? -3.473 11.383 -12.736 1.00 67.94 72 ILE A N 1
ATOM 604 C CA . ILE A 1 72 ? -2.775 11.030 -11.493 1.00 67.94 72 ILE A CA 1
ATOM 605 C C . ILE A 1 72 ? -3.556 11.518 -10.269 1.00 67.94 72 ILE A C 1
ATOM 607 O O . ILE A 1 72 ? -3.761 10.741 -9.337 1.00 67.94 72 ILE A O 1
ATOM 611 N N . ASP A 1 73 ? -4.044 12.758 -10.296 1.00 75.88 73 ASP A N 1
ATOM 612 C CA . ASP A 1 73 ? -4.764 13.360 -9.171 1.00 75.88 73 ASP A CA 1
ATOM 613 C C . ASP A 1 73 ? -6.089 12.623 -8.926 1.00 75.88 73 ASP A C 1
ATOM 615 O O . ASP A 1 73 ? -6.477 12.339 -7.788 1.00 75.88 73 ASP A O 1
ATOM 619 N N . GLN A 1 74 ? -6.780 12.245 -10.005 1.00 78.19 74 GLN A N 1
ATOM 620 C CA . GLN A 1 74 ? -8.025 11.483 -9.913 1.00 78.19 74 GLN A CA 1
ATOM 621 C C . GLN A 1 74 ? -7.793 10.043 -9.442 1.00 78.19 74 GLN A C 1
ATOM 623 O O . GLN A 1 74 ? -8.590 9.519 -8.657 1.00 78.19 74 GLN A O 1
ATOM 628 N N . LEU A 1 75 ? -6.712 9.398 -9.885 1.00 74.88 75 LEU A N 1
ATOM 629 C CA . LEU A 1 75 ? -6.339 8.052 -9.456 1.00 74.88 75 LEU A CA 1
ATOM 630 C C . LEU A 1 75 ? -5.951 8.015 -7.973 1.00 74.88 75 LEU A C 1
ATOM 632 O O . LEU A 1 75 ? -6.384 7.110 -7.251 1.00 74.88 75 LEU A O 1
ATOM 636 N N . GLU A 1 76 ? -5.166 8.990 -7.512 1.00 77.81 76 GLU A N 1
ATOM 637 C CA . GLU A 1 76 ? -4.798 9.133 -6.104 1.00 77.81 76 GLU A CA 1
ATOM 638 C C . GLU A 1 76 ? -6.048 9.320 -5.242 1.00 77.81 76 GLU A C 1
ATOM 640 O O . GLU A 1 76 ? -6.261 8.572 -4.283 1.00 77.81 76 GLU A O 1
ATOM 645 N N . TRP A 1 77 ? -6.930 10.247 -5.631 1.00 86.31 77 TRP A N 1
ATOM 646 C CA . TRP A 1 77 ? -8.191 10.478 -4.932 1.00 86.31 77 TRP A CA 1
ATOM 647 C C . TRP A 1 77 ? -9.060 9.215 -4.874 1.00 86.31 77 TRP A C 1
ATOM 649 O O . TRP A 1 77 ? -9.548 8.841 -3.804 1.00 86.31 77 TRP A O 1
ATOM 659 N N . ALA A 1 78 ? -9.216 8.511 -5.999 1.00 84.56 78 ALA A N 1
ATOM 660 C CA . ALA A 1 78 ? -10.006 7.285 -6.070 1.00 84.56 78 ALA A CA 1
ATOM 661 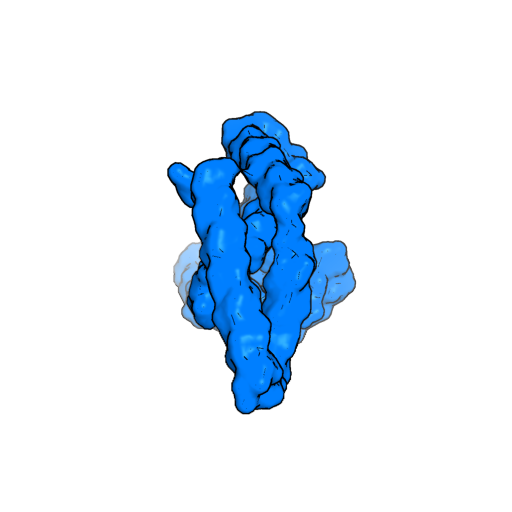C C . ALA A 1 78 ? -9.425 6.172 -5.181 1.00 84.56 78 ALA A C 1
ATOM 663 O O . ALA A 1 78 ? -10.169 5.458 -4.507 1.00 84.56 78 ALA A O 1
ATOM 664 N N . THR A 1 79 ? -8.099 6.043 -5.141 1.00 81.75 79 THR A N 1
ATOM 665 C CA . THR A 1 79 ? -7.402 5.050 -4.313 1.00 81.75 79 THR A CA 1
ATOM 666 C C . THR A 1 79 ? -7.550 5.362 -2.824 1.00 81.75 79 THR A C 1
ATOM 668 O O . THR A 1 79 ? -7.895 4.476 -2.039 1.00 81.75 79 THR A O 1
ATOM 671 N N . ASN A 1 80 ? -7.359 6.624 -2.432 1.00 84.06 80 ASN A N 1
ATOM 672 C CA . ASN A 1 80 ? -7.541 7.066 -1.051 1.00 84.06 80 ASN A CA 1
ATOM 673 C C . ASN A 1 80 ? -8.987 6.874 -0.589 1.00 84.06 80 ASN A C 1
ATOM 675 O O . ASN A 1 80 ? -9.215 6.325 0.487 1.00 84.06 80 ASN A O 1
ATOM 679 N N . CYS A 1 81 ? -9.965 7.188 -1.442 1.00 89.25 81 CYS A N 1
ATOM 680 C CA . CYS A 1 81 ? -11.372 6.930 -1.153 1.00 89.25 81 CYS A CA 1
ATOM 681 C C . CYS A 1 81 ? -11.644 5.447 -0.833 1.00 89.25 81 CYS A C 1
ATOM 683 O O . CYS A 1 81 ? -12.358 5.135 0.127 1.00 89.25 81 CYS A O 1
ATOM 685 N N . LEU A 1 82 ? -11.060 4.511 -1.593 1.00 84.12 82 LEU A N 1
ATOM 686 C CA . LEU A 1 82 ? -11.210 3.080 -1.312 1.00 84.12 82 LEU A CA 1
ATOM 687 C C . LEU A 1 82 ? -10.569 2.681 0.026 1.00 84.12 82 LEU A C 1
ATOM 689 O O . LEU A 1 82 ? -11.185 1.925 0.782 1.00 84.12 82 LEU A O 1
ATOM 693 N N . HIS A 1 83 ? -9.383 3.208 0.349 1.00 82.31 83 HIS A N 1
ATOM 694 C CA . HIS A 1 83 ? -8.721 2.958 1.634 1.00 82.31 83 HIS A CA 1
ATOM 695 C C . HIS A 1 83 ? -9.538 3.464 2.824 1.00 82.31 83 HIS A C 1
ATOM 697 O O . HIS A 1 83 ? -9.780 2.707 3.766 1.00 82.31 83 HIS A O 1
ATOM 703 N N . GLU A 1 84 ? -10.006 4.710 2.775 1.00 86.31 84 GLU A N 1
ATOM 704 C CA . GLU A 1 84 ? -10.822 5.293 3.841 1.00 86.31 84 GLU A CA 1
ATOM 705 C C . GLU A 1 84 ? -12.124 4.496 4.020 1.00 86.31 84 GLU A C 1
ATOM 707 O O . GLU A 1 84 ? -12.525 4.174 5.141 1.00 86.31 84 GLU A O 1
ATOM 712 N N . THR A 1 85 ? -12.757 4.089 2.913 1.00 85.62 85 THR A N 1
ATOM 713 C CA . THR A 1 85 ? -13.963 3.251 2.959 1.00 85.62 85 THR A CA 1
ATOM 714 C C . THR A 1 85 ? -13.680 1.908 3.627 1.00 85.62 85 THR A C 1
ATOM 716 O O . THR A 1 85 ? -14.495 1.423 4.407 1.00 85.62 85 THR A O 1
ATOM 719 N N . MET A 1 86 ? -12.532 1.282 3.363 1.00 79.06 86 MET A N 1
ATOM 720 C CA . MET A 1 86 ? -12.155 0.029 4.027 1.00 79.06 86 MET A CA 1
ATOM 721 C C . MET A 1 86 ? -11.848 0.202 5.505 1.00 79.06 86 MET A C 1
ATOM 723 O O . MET A 1 86 ? -12.209 -0.672 6.295 1.00 79.06 86 MET A O 1
ATOM 727 N N . ALA A 1 87 ? -11.236 1.319 5.893 1.00 82.50 87 ALA A N 1
ATOM 728 C CA . ALA A 1 87 ? -11.036 1.646 7.296 1.00 82.50 87 ALA A CA 1
ATOM 729 C C . ALA A 1 87 ? -12.389 1.768 8.016 1.00 82.50 87 ALA A C 1
ATOM 731 O O . ALA A 1 87 ? -12.568 1.187 9.087 1.00 82.50 87 ALA A O 1
ATOM 732 N N . LEU A 1 88 ? -13.369 2.425 7.385 1.00 84.31 88 LEU A N 1
ATOM 733 C CA . LEU A 1 88 ? -14.742 2.518 7.886 1.00 84.31 88 LEU A CA 1
ATOM 734 C C . LEU A 1 88 ? -15.419 1.141 7.970 1.00 84.31 88 LEU A C 1
ATOM 736 O O . LEU A 1 88 ? -16.039 0.810 8.977 1.00 84.31 88 LEU A O 1
ATOM 740 N N . VAL A 1 89 ? -15.273 0.304 6.939 1.00 79.00 89 VAL A N 1
ATOM 741 C CA . VAL A 1 89 ? -15.807 -1.067 6.943 1.00 79.00 89 VAL A CA 1
ATOM 742 C C . VAL A 1 89 ? -15.184 -1.898 8.062 1.00 79.00 89 VAL A C 1
ATOM 744 O O . VAL A 1 89 ? -15.910 -2.604 8.757 1.00 79.00 89 VAL A O 1
ATOM 747 N N . SER A 1 90 ? -13.876 -1.778 8.285 1.00 77.19 90 SER A N 1
ATOM 748 C CA . SER A 1 90 ? -13.143 -2.512 9.324 1.00 77.19 90 SER A CA 1
ATOM 749 C C . SER A 1 90 ? -13.663 -2.228 10.731 1.00 77.19 90 SER A C 1
ATOM 751 O O . SER A 1 90 ? -13.727 -3.145 11.542 1.00 77.19 90 SER A O 1
ATOM 753 N N . LEU A 1 91 ? -14.120 -1.001 11.009 1.00 81.44 91 LEU A N 1
ATOM 754 C CA . LEU A 1 91 ? -14.738 -0.660 12.298 1.00 81.44 91 LEU A CA 1
ATOM 755 C C . LEU A 1 91 ? -15.970 -1.516 12.601 1.00 81.44 91 LEU A C 1
ATOM 757 O O . LEU A 1 91 ? -16.180 -1.917 13.740 1.00 81.44 91 LEU A O 1
ATOM 761 N N . GLY A 1 92 ? -16.764 -1.848 11.580 1.00 76.38 92 GLY A N 1
ATOM 762 C CA . GLY A 1 92 ? -17.921 -2.724 11.747 1.00 76.38 92 GLY A CA 1
ATOM 763 C C . GLY A 1 92 ? -17.548 -4.171 12.074 1.00 76.38 92 GLY A C 1
ATOM 764 O O . GLY A 1 92 ? -18.379 -4.892 12.614 1.00 76.38 92 GLY A O 1
ATOM 765 N N . TYR A 1 93 ? -16.332 -4.619 11.759 1.00 70.25 93 TYR A N 1
ATOM 766 C CA . TYR A 1 93 ? -15.894 -6.010 11.930 1.00 70.25 93 TYR A CA 1
ATOM 767 C C . TYR A 1 93 ? -14.822 -6.189 13.009 1.00 70.25 93 TYR A C 1
ATOM 769 O O . TYR A 1 93 ? -14.253 -7.278 13.097 1.00 70.25 93 TYR A O 1
ATOM 777 N N . TYR A 1 94 ? -14.584 -5.173 13.842 1.00 67.44 94 TYR A N 1
ATOM 778 C CA . TYR A 1 94 ? -13.619 -5.236 14.937 1.00 67.44 94 TYR A CA 1
ATOM 779 C C . TYR A 1 94 ? -13.779 -6.529 15.776 1.00 67.44 94 TYR A C 1
ATOM 781 O O . TYR A 1 94 ? -14.911 -6.960 16.017 1.00 67.44 94 TYR A O 1
ATOM 789 N N . PRO A 1 95 ? -12.674 -7.190 16.188 1.00 64.06 95 PRO A N 1
ATOM 790 C CA . PRO A 1 95 ? -11.265 -6.812 15.989 1.00 64.06 95 PRO A CA 1
ATOM 791 C C . PRO A 1 95 ? -10.695 -7.162 14.604 1.00 64.06 95 PRO A C 1
ATOM 793 O O . PRO A 1 95 ? -9.531 -6.877 14.329 1.00 64.06 95 PRO A O 1
ATOM 796 N N . ALA A 1 96 ? -11.480 -7.773 13.711 1.00 57.56 96 ALA A N 1
ATOM 797 C CA . ALA A 1 96 ? -11.013 -8.082 12.366 1.00 57.56 96 ALA A CA 1
ATOM 798 C C . ALA A 1 96 ? -10.891 -6.804 11.522 1.00 57.56 96 ALA A C 1
ATOM 800 O O . ALA A 1 96 ? -11.830 -6.017 11.408 1.00 57.56 96 ALA A O 1
ATOM 801 N N . GLN A 1 97 ? -9.733 -6.631 10.885 1.00 59.69 97 GLN A N 1
ATOM 802 C CA . GLN A 1 97 ? -9.470 -5.532 9.961 1.00 59.69 97 GLN A CA 1
ATOM 803 C C . GLN A 1 97 ? -9.501 -6.032 8.519 1.00 59.69 97 GLN A C 1
ATOM 805 O O . GLN A 1 97 ? -8.976 -7.096 8.193 1.00 59.69 97 GLN A O 1
ATOM 810 N N . ILE A 1 98 ? -10.136 -5.254 7.650 1.00 56.06 98 ILE A N 1
ATOM 811 C CA . ILE A 1 98 ? -10.221 -5.516 6.219 1.00 56.06 98 ILE A CA 1
ATOM 812 C C . ILE A 1 98 ? -9.326 -4.479 5.540 1.00 56.06 98 ILE A C 1
ATOM 814 O O . ILE A 1 98 ? -9.650 -3.294 5.505 1.00 56.06 98 ILE A O 1
ATOM 818 N N . CYS A 1 99 ? -8.201 -4.928 4.991 1.00 54.44 99 CYS A N 1
ATOM 819 C CA . CYS A 1 99 ? -7.193 -4.062 4.376 1.00 54.44 99 CYS A CA 1
ATOM 820 C C . CYS A 1 99 ? -7.226 -4.183 2.850 1.00 54.44 99 CYS A C 1
ATOM 822 O O . CYS A 1 99 ? -7.351 -5.294 2.329 1.00 54.44 99 CYS A O 1
ATOM 824 N N . PHE A 1 100 ? -7.122 -3.057 2.131 1.00 51.56 100 PHE A N 1
ATOM 825 C CA . PHE A 1 100 ? -6.870 -3.092 0.689 1.00 51.56 100 PHE A CA 1
ATOM 826 C C . PHE A 1 100 ? -5.394 -3.432 0.515 1.00 51.56 100 PHE A C 1
ATOM 828 O O . PHE A 1 100 ? -4.551 -2.710 1.052 1.00 51.56 100 PHE A O 1
ATOM 835 N N . PRO A 1 101 ? -5.039 -4.512 -0.191 1.00 48.03 101 PRO A N 1
ATOM 836 C CA . PRO A 1 101 ? -3.664 -4.694 -0.595 1.00 48.03 101 PRO A CA 1
ATOM 837 C C . PRO A 1 101 ? -3.258 -3.538 -1.526 1.00 48.03 101 PRO A C 1
ATOM 839 O O . PRO A 1 101 ? -4.037 -3.193 -2.418 1.00 48.03 101 PRO A O 1
ATOM 842 N N . PRO A 1 102 ? -2.056 -2.972 -1.359 1.00 49.28 102 PRO A N 1
ATOM 843 C CA . PRO A 1 102 ? -0.980 -3.491 -0.525 1.00 49.28 102 PRO A CA 1
ATOM 844 C C . PRO A 1 102 ? -0.832 -2.704 0.787 1.00 49.28 102 PRO A C 1
ATOM 846 O O . PRO A 1 102 ? -0.591 -1.496 0.776 1.00 49.28 102 PRO A O 1
ATOM 849 N N . ILE A 1 103 ? -0.843 -3.402 1.927 1.00 44.88 103 ILE A N 1
ATOM 850 C CA . ILE A 1 103 ? 0.013 -2.970 3.040 1.00 44.88 103 ILE A CA 1
ATOM 851 C C . ILE A 1 103 ? 1.427 -3.372 2.613 1.00 44.88 103 ILE A C 1
ATOM 853 O O . ILE A 1 103 ? 1.832 -4.521 2.771 1.00 44.88 103 ILE A O 1
ATOM 857 N N . GLU A 1 104 ? 2.116 -2.457 1.944 1.00 51.16 104 GLU A N 1
ATOM 858 C CA . GLU A 1 104 ? 3.513 -2.601 1.533 1.00 51.16 104 GLU A CA 1
ATOM 859 C C . GLU A 1 104 ? 4.442 -1.930 2.548 1.00 51.16 104 GLU A C 1
ATOM 861 O O . GLU A 1 104 ? 4.018 -1.053 3.300 1.00 51.16 104 GLU A O 1
ATOM 866 N N . THR A 1 105 ? 5.700 -2.380 2.565 1.00 44.66 105 THR A N 1
ATOM 86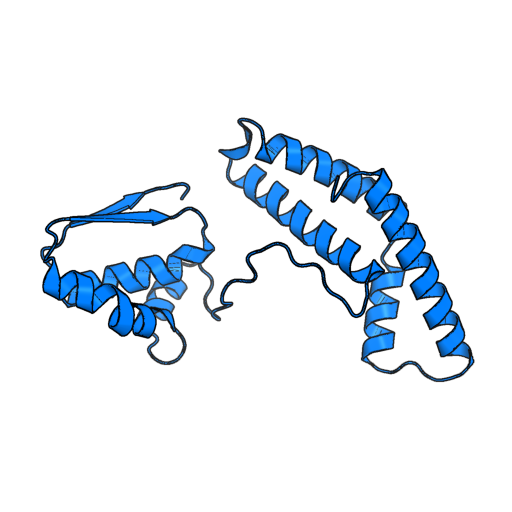7 C CA . THR A 1 105 ? 6.765 -1.995 3.498 1.00 44.66 105 THR A CA 1
ATOM 868 C C . THR A 1 105 ? 6.828 -0.483 3.720 1.00 44.66 105 THR A C 1
ATOM 870 O O . THR A 1 105 ? 7.229 0.262 2.826 1.00 44.66 105 THR A O 1
ATOM 873 N N . ASP A 1 106 ? 6.463 -0.044 4.924 1.00 46.97 106 ASP A N 1
ATOM 874 C CA . ASP A 1 106 ? 6.573 1.349 5.349 1.00 46.97 106 ASP A CA 1
ATOM 875 C C . ASP A 1 106 ? 8.023 1.613 5.775 1.00 46.97 106 ASP A C 1
ATOM 877 O O . ASP A 1 106 ? 8.462 1.237 6.864 1.00 46.97 106 ASP A O 1
ATOM 881 N N . ILE A 1 107 ? 8.812 2.156 4.852 1.00 50.84 107 ILE A N 1
ATOM 882 C CA . ILE A 1 107 ? 10.180 2.595 5.125 1.00 50.84 107 ILE A CA 1
ATOM 883 C C . ILE A 1 107 ? 10.081 4.067 5.528 1.00 50.84 107 ILE A C 1
ATOM 885 O O . ILE A 1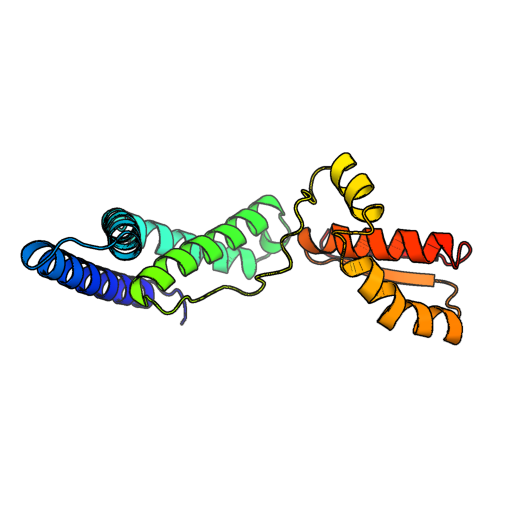 107 ? 9.355 4.815 4.885 1.00 50.84 107 ILE A O 1
ATOM 889 N N . VAL A 1 108 ? 10.819 4.493 6.562 1.00 55.81 108 VAL A N 1
ATOM 890 C CA . VAL A 1 108 ? 10.757 5.847 7.171 1.00 55.81 108 VAL A CA 1
ATOM 891 C C . VAL A 1 108 ? 10.951 7.001 6.159 1.00 55.81 108 VAL A C 1
ATOM 893 O O . VAL A 1 108 ? 10.659 8.155 6.465 1.00 55.81 108 VAL A O 1
ATOM 896 N N . TYR A 1 109 ? 11.397 6.693 4.940 1.00 55.09 109 TYR A N 1
ATOM 897 C CA . TYR A 1 109 ? 11.630 7.630 3.849 1.00 55.09 109 TYR A CA 1
ATOM 898 C C . TYR A 1 109 ? 10.400 7.870 2.971 1.00 55.09 109 TYR A C 1
ATOM 900 O O . TYR A 1 109 ? 9.715 6.949 2.524 1.00 55.09 109 TYR A O 1
ATOM 908 N N . LYS A 1 110 ? 10.179 9.137 2.628 1.00 55.38 110 LYS A N 1
ATOM 909 C CA . LYS A 1 110 ? 9.092 9.594 1.768 1.00 55.38 110 LYS A CA 1
ATOM 910 C C . LYS A 1 110 ? 9.466 9.443 0.289 1.00 55.38 110 LYS A C 1
ATOM 912 O O . LYS A 1 110 ? 10.356 10.145 -0.194 1.00 55.38 110 LYS A O 1
ATOM 917 N N . PRO A 1 111 ? 8.734 8.629 -0.494 1.00 53.88 111 PRO A N 1
ATOM 918 C CA . PRO A 1 111 ? 9.044 8.375 -1.905 1.00 53.88 111 PRO A CA 1
ATOM 919 C C . PRO A 1 111 ? 8.787 9.573 -2.842 1.00 53.88 111 PRO A C 1
ATOM 921 O O . PRO A 1 111 ? 9.027 9.464 -4.039 1.00 53.88 111 PRO A O 1
ATOM 924 N N . PHE A 1 112 ? 8.310 10.710 -2.326 1.00 55.03 112 PHE A N 1
ATOM 925 C CA . PHE A 1 112 ? 8.046 11.944 -3.080 1.00 55.03 112 PHE A CA 1
ATOM 926 C C . PHE A 1 112 ? 9.131 13.024 -2.907 1.00 55.03 112 PHE A C 1
ATOM 928 O O . PHE A 1 112 ? 9.079 14.056 -3.574 1.00 55.03 112 PHE A O 1
ATOM 935 N N . MET A 1 113 ? 10.122 12.806 -2.034 1.00 54.03 113 MET A N 1
ATOM 936 C CA . MET A 1 113 ? 11.240 13.729 -1.823 1.00 54.03 113 MET A CA 1
ATOM 937 C C . MET A 1 113 ? 12.518 13.144 -2.422 1.00 54.03 113 MET A C 1
ATOM 939 O O . MET A 1 113 ? 13.030 12.136 -1.943 1.00 54.03 113 MET A O 1
ATOM 943 N N . SER A 1 114 ? 13.078 13.790 -3.448 1.00 58.91 114 SER A N 1
ATOM 944 C CA . SER A 1 114 ? 14.293 13.300 -4.119 1.00 58.91 114 SER A CA 1
ATOM 945 C C . SER A 1 114 ? 15.494 13.173 -3.176 1.00 58.91 114 SER A C 1
ATOM 947 O O . SER A 1 114 ? 16.322 12.291 -3.372 1.00 58.91 114 SER A O 1
ATOM 949 N N . SER A 1 115 ? 15.587 14.022 -2.146 1.00 61.38 115 SER A N 1
ATOM 950 C CA . SER A 1 115 ? 16.618 13.930 -1.104 1.00 61.38 115 SER A CA 1
ATOM 951 C C . SER A 1 115 ? 16.458 12.681 -0.236 1.00 61.38 115 SER A C 1
ATOM 953 O O . SER A 1 115 ? 17.437 11.986 0.006 1.00 61.38 115 SER A O 1
ATOM 955 N N . GLU A 1 116 ? 15.230 12.346 0.163 1.00 59.31 116 GLU A N 1
ATOM 956 C CA . GLU A 1 116 ? 14.958 11.166 0.992 1.00 59.31 116 GLU A CA 1
ATOM 957 C C . GLU A 1 116 ? 15.095 9.861 0.198 1.00 59.31 116 GLU A C 1
ATOM 959 O O . GLU A 1 116 ? 15.551 8.866 0.745 1.00 59.31 116 GLU A O 1
ATOM 964 N N . ILE A 1 117 ? 14.787 9.856 -1.106 1.00 58.97 117 ILE A N 1
ATOM 965 C CA . ILE A 1 117 ? 15.061 8.698 -1.977 1.00 58.97 117 ILE A CA 1
ATOM 966 C C . ILE A 1 117 ? 16.567 8.424 -2.053 1.00 58.97 117 ILE A C 1
ATOM 968 O O . ILE A 1 117 ? 16.984 7.270 -1.988 1.00 58.97 117 ILE A O 1
ATOM 972 N N . LEU A 1 118 ? 17.385 9.470 -2.204 1.00 64.31 118 LEU A N 1
ATOM 973 C CA . LEU A 1 118 ? 18.839 9.319 -2.267 1.00 64.31 118 LEU A CA 1
ATOM 974 C C . LEU A 1 118 ? 19.399 8.782 -0.944 1.00 64.31 118 LEU A C 1
ATOM 976 O O . LEU A 1 118 ? 20.201 7.853 -0.974 1.00 64.31 118 LEU A O 1
ATOM 980 N N . GLU A 1 119 ? 18.925 9.299 0.193 1.00 66.12 119 GLU A N 1
ATOM 981 C CA . GLU A 1 119 ? 19.300 8.796 1.521 1.00 66.12 119 GLU A CA 1
ATOM 982 C C . GLU A 1 119 ? 18.852 7.341 1.739 1.00 66.12 119 GLU A C 1
ATOM 984 O O . GLU A 1 119 ? 19.654 6.509 2.159 1.00 66.12 119 GLU A O 1
ATOM 989 N N . ALA A 1 120 ? 17.613 6.998 1.374 1.00 57.88 120 ALA A N 1
ATOM 990 C CA . ALA A 1 120 ? 17.064 5.650 1.529 1.00 57.88 120 ALA A CA 1
ATOM 991 C C . ALA A 1 120 ? 17.864 4.587 0.770 1.00 57.88 120 ALA A C 1
ATOM 993 O O . ALA A 1 120 ? 18.030 3.458 1.228 1.00 57.88 120 ALA A O 1
ATOM 994 N N . VAL A 1 121 ? 18.340 4.924 -0.426 1.00 67.12 121 VAL A N 1
ATOM 995 C CA . VAL A 1 121 ? 19.071 3.994 -1.290 1.00 67.12 121 VAL A CA 1
ATOM 996 C C . VAL A 1 121 ? 20.464 3.659 -0.722 1.00 67.12 121 VAL A C 1
ATOM 998 O O . VAL A 1 121 ? 20.989 2.566 -0.978 1.00 67.12 121 VAL A O 1
ATOM 1001 N N . ASP A 1 122 ? 21.046 4.574 0.056 1.00 69.12 122 ASP A N 1
ATOM 1002 C CA . ASP A 1 122 ? 22.329 4.414 0.750 1.00 69.12 122 ASP A CA 1
ATOM 1003 C C . ASP A 1 122 ? 22.222 3.764 2.136 1.00 69.12 122 ASP A C 1
ATOM 1005 O O . ASP A 1 122 ? 23.223 3.267 2.653 1.00 69.12 122 ASP A O 1
ATOM 1009 N N . ASP A 1 123 ? 21.029 3.724 2.732 1.00 67.25 123 ASP A N 1
ATOM 1010 C CA . ASP A 1 123 ? 20.828 3.178 4.073 1.00 67.25 123 ASP A CA 1
ATOM 1011 C C . ASP A 1 123 ? 20.930 1.641 4.084 1.00 67.25 123 ASP A C 1
ATOM 1013 O O . ASP A 1 123 ? 20.039 0.924 3.628 1.00 67.25 123 ASP A O 1
ATOM 1017 N N . GLU A 1 124 ? 22.026 1.109 4.625 1.00 60.09 124 GLU A N 1
ATOM 1018 C CA . GLU A 1 124 ? 22.244 -0.338 4.734 1.00 60.09 124 GLU A CA 1
ATOM 1019 C C . GLU A 1 124 ? 21.511 -0.999 5.908 1.00 60.09 124 GLU A C 1
ATOM 1021 O O . GLU A 1 124 ? 21.425 -2.225 5.949 1.00 60.09 124 GLU A O 1
ATOM 1026 N N . GLN A 1 125 ? 20.994 -0.216 6.857 1.00 52.69 125 GLN A N 1
ATOM 1027 C CA . GLN A 1 125 ? 20.335 -0.707 8.065 1.00 52.69 125 GLN A CA 1
ATOM 1028 C C . GLN A 1 125 ? 18.820 -0.859 7.875 1.00 52.69 125 GLN A C 1
ATOM 1030 O O . GLN A 1 125 ? 18.229 -1.798 8.407 1.00 52.69 125 GLN A O 1
ATOM 1035 N N . ILE A 1 126 ? 18.185 0.060 7.145 1.00 57.88 126 ILE A N 1
ATOM 1036 C CA . ILE A 1 126 ? 16.721 0.146 7.029 1.00 57.88 126 ILE A CA 1
ATOM 1037 C C . ILE A 1 126 ? 16.230 -0.350 5.658 1.00 57.88 126 ILE A C 1
ATOM 1039 O O . ILE A 1 126 ? 15.137 -0.914 5.550 1.00 57.88 126 ILE A O 1
ATOM 1043 N N . ASN A 1 127 ? 17.019 -0.189 4.591 1.00 64.50 127 ASN A N 1
ATOM 1044 C CA . ASN A 1 127 ? 16.579 -0.524 3.238 1.00 64.50 127 ASN A CA 1
ATOM 1045 C C . ASN A 1 127 ? 16.692 -2.026 2.926 1.00 64.50 127 ASN A C 1
ATOM 1047 O O . ASN A 1 127 ? 17.659 -2.502 2.323 1.00 64.50 127 ASN A O 1
ATOM 1051 N N . VAL A 1 128 ? 15.631 -2.765 3.258 1.00 66.25 128 VAL A N 1
ATOM 1052 C CA . VAL A 1 128 ? 15.499 -4.210 2.999 1.00 66.25 128 VAL A CA 1
ATOM 1053 C C . VAL A 1 128 ? 15.723 -4.596 1.530 1.00 66.25 128 VAL A C 1
ATOM 1055 O O . VAL A 1 128 ? 16.153 -5.712 1.231 1.00 66.25 128 VAL A O 1
ATOM 1058 N N . TYR A 1 129 ? 15.484 -3.683 0.582 1.00 70.81 129 TYR A N 1
ATOM 1059 C CA . TYR A 1 129 ? 15.640 -3.981 -0.839 1.00 70.81 129 TYR A CA 1
ATOM 1060 C C . TYR A 1 129 ? 17.104 -4.204 -1.236 1.00 70.81 129 TYR A C 1
ATOM 1062 O O . TYR A 1 129 ? 17.363 -4.905 -2.213 1.00 70.81 129 TYR A O 1
ATOM 1070 N N . ARG A 1 130 ? 18.081 -3.719 -0.460 1.00 74.75 130 ARG A N 1
ATOM 1071 C CA . ARG A 1 130 ? 19.499 -4.035 -0.701 1.00 74.75 130 ARG A CA 1
ATOM 1072 C C . ARG A 1 130 ? 19.779 -5.532 -0.536 1.00 74.75 130 ARG A C 1
ATOM 1074 O O . ARG A 1 130 ? 20.504 -6.122 -1.340 1.00 74.75 130 ARG A O 1
ATOM 1081 N N . ASP A 1 131 ? 19.150 -6.174 0.445 1.00 62.16 131 ASP A N 1
ATOM 1082 C CA . ASP A 1 131 ? 19.272 -7.621 0.652 1.00 62.16 131 ASP A CA 1
ATOM 1083 C C . ASP A 1 131 ? 18.488 -8.413 -0.389 1.00 62.16 131 ASP A C 1
ATOM 1085 O O . ASP A 1 131 ? 19.001 -9.390 -0.937 1.00 62.16 131 ASP A O 1
ATOM 1089 N N . VAL A 1 132 ? 17.295 -7.937 -0.758 1.00 65.69 132 VAL A N 1
ATOM 1090 C CA . VAL A 1 132 ? 16.517 -8.510 -1.868 1.00 65.69 132 VAL A CA 1
ATOM 1091 C C . VAL A 1 132 ? 17.334 -8.509 -3.164 1.00 65.69 132 VAL A C 1
ATOM 1093 O O . VAL A 1 132 ? 17.383 -9.526 -3.860 1.00 65.69 132 VAL A O 1
ATOM 1096 N N . TYR A 1 133 ? 18.030 -7.409 -3.474 1.00 80.56 133 TYR A N 1
ATOM 1097 C CA . TYR A 1 133 ? 18.923 -7.340 -4.630 1.00 80.56 133 TYR A CA 1
ATOM 1098 C C . TYR A 1 133 ? 20.014 -8.410 -4.560 1.00 80.56 133 TYR A C 1
ATOM 1100 O O . TYR A 1 133 ? 20.167 -9.190 -5.503 1.00 80.56 133 TYR A O 1
ATOM 1108 N N . ARG A 1 134 ? 20.746 -8.477 -3.440 1.00 78.94 134 ARG A N 1
ATOM 1109 C CA . ARG A 1 134 ? 21.864 -9.416 -3.259 1.00 78.94 134 ARG A CA 1
ATOM 1110 C C . ARG A 1 134 ? 21.428 -10.871 -3.378 1.00 78.94 134 ARG A C 1
ATOM 1112 O O . ARG A 1 134 ? 22.142 -11.671 -3.976 1.00 78.94 134 ARG A O 1
ATOM 1119 N N . MET A 1 135 ? 20.268 -11.210 -2.824 1.00 67.50 135 MET A N 1
ATOM 1120 C CA . MET A 1 135 ? 19.784 -12.588 -2.781 1.00 67.50 135 MET A CA 1
ATOM 1121 C C . MET A 1 135 ? 19.128 -13.036 -4.087 1.00 67.50 135 MET A C 1
ATOM 1123 O O . MET A 1 135 ? 19.276 -14.197 -4.465 1.00 67.50 135 MET A O 1
ATOM 1127 N N . LEU A 1 136 ? 18.390 -12.152 -4.766 1.00 63.88 136 LEU A N 1
ATOM 1128 C CA . LEU A 1 136 ? 17.513 -12.551 -5.874 1.00 63.88 136 LEU A CA 1
ATOM 1129 C C . LEU A 1 136 ? 17.944 -11.989 -7.227 1.00 63.88 136 LEU A C 1
ATOM 1131 O O . LEU A 1 136 ? 17.905 -12.706 -8.225 1.00 63.88 136 LEU A O 1
ATOM 1135 N N . ILE A 1 137 ? 18.358 -10.723 -7.280 1.00 82.88 137 ILE A N 1
ATOM 1136 C CA . ILE A 1 137 ? 18.611 -10.027 -8.548 1.00 82.88 137 ILE A CA 1
ATOM 1137 C C . ILE A 1 137 ? 20.057 -10.222 -9.001 1.00 82.88 137 ILE A C 1
ATOM 1139 O O . ILE A 1 137 ? 20.302 -10.600 -10.148 1.00 82.88 137 ILE A O 1
ATOM 1143 N N . ARG A 1 138 ? 21.023 -10.044 -8.095 1.00 87.81 138 ARG A N 1
ATOM 1144 C CA . ARG A 1 138 ? 22.452 -10.180 -8.395 1.00 87.81 138 ARG A CA 1
ATOM 1145 C C . ARG A 1 138 ? 22.824 -11.545 -9.002 1.00 87.81 138 ARG A C 1
ATOM 1147 O O . ARG A 1 138 ? 23.506 -11.542 -10.025 1.00 87.81 138 ARG A O 1
ATOM 1154 N N . PRO A 1 139 ? 22.351 -12.703 -8.495 1.00 89.44 139 PRO A N 1
ATOM 1155 C CA . PRO A 1 139 ? 22.691 -13.994 -9.103 1.00 89.44 139 PRO A CA 1
ATOM 1156 C C . PRO A 1 139 ? 22.192 -14.136 -10.548 1.00 89.44 139 PRO A C 1
ATOM 1158 O O . PRO A 1 139 ? 22.812 -14.818 -11.364 1.00 89.44 139 PRO A O 1
ATOM 1161 N N . VAL A 1 140 ? 21.069 -13.492 -10.885 1.00 89.44 140 VAL A N 1
ATOM 1162 C CA . VAL A 1 140 ? 20.544 -13.460 -12.258 1.00 89.44 140 VAL A CA 1
ATOM 1163 C C . VAL A 1 140 ? 21.408 -12.549 -13.130 1.00 89.44 140 VAL A C 1
ATOM 1165 O O . VAL A 1 140 ? 21.776 -12.941 -14.233 1.00 89.44 140 VAL A O 1
ATOM 1168 N N . MET A 1 141 ? 21.803 -11.381 -12.622 1.00 93.88 141 MET A N 1
ATOM 1169 C CA . MET A 1 141 ? 22.704 -10.452 -13.312 1.00 93.88 141 MET A CA 1
ATOM 1170 C C . MET A 1 141 ? 24.065 -11.075 -13.642 1.00 93.88 141 MET A C 1
ATOM 1172 O O . MET A 1 141 ? 24.545 -10.949 -14.769 1.00 93.88 141 MET A O 1
ATOM 1176 N N . GLU A 1 142 ? 24.669 -11.784 -12.685 1.00 94.75 142 GLU A N 1
ATOM 1177 C CA . GLU A 1 142 ? 25.961 -12.458 -12.865 1.00 94.75 142 GLU A CA 1
ATOM 1178 C C . GLU A 1 142 ? 25.892 -13.563 -13.925 1.00 94.75 142 GLU A C 1
ATOM 1180 O O . GLU A 1 142 ? 26.834 -13.721 -14.711 1.00 94.75 142 GLU A O 1
ATOM 1185 N N . ARG A 1 143 ? 24.776 -14.305 -13.957 1.00 94.62 143 ARG A N 1
ATOM 1186 C CA . ARG A 1 143 ? 24.559 -15.427 -14.875 1.00 94.62 143 ARG A CA 1
ATOM 1187 C C . ARG A 1 143 ? 24.211 -14.972 -16.290 1.00 94.62 143 ARG A C 1
ATOM 1189 O O . ARG A 1 143 ? 24.813 -15.459 -17.240 1.00 94.62 143 ARG A O 1
ATOM 1196 N N . GLU A 1 144 ? 23.246 -14.068 -16.428 1.00 93.12 144 GLU A N 1
ATOM 1197 C CA . GLU A 1 144 ? 22.688 -13.681 -17.731 1.00 93.12 144 GLU A CA 1
ATOM 1198 C C . GLU A 1 144 ? 23.469 -12.538 -18.394 1.00 93.12 144 GLU A C 1
ATOM 1200 O O . GLU A 1 144 ? 23.428 -12.396 -19.614 1.00 93.12 144 GLU A O 1
ATOM 1205 N N . ARG A 1 145 ? 24.176 -11.715 -17.604 1.00 93.25 145 ARG A N 1
ATOM 1206 C CA . ARG A 1 145 ? 24.923 -10.525 -18.054 1.00 93.25 145 ARG A CA 1
ATOM 1207 C C . ARG A 1 145 ? 24.168 -9.694 -19.103 1.00 93.25 145 ARG A C 1
ATOM 1209 O O . ARG A 1 145 ? 24.668 -9.494 -20.216 1.00 93.25 145 ARG A O 1
ATOM 1216 N N . PRO A 1 146 ? 22.956 -9.217 -18.777 1.00 94.31 146 PRO A N 1
ATOM 1217 C CA . PRO A 1 146 ? 22.141 -8.499 -19.739 1.00 94.31 146 PRO A CA 1
ATOM 1218 C C . PRO A 1 146 ? 22.798 -7.170 -20.129 1.00 94.31 146 PRO A C 1
ATOM 1220 O O . PRO A 1 146 ? 23.324 -6.445 -19.291 1.00 94.31 146 PRO A O 1
ATOM 1223 N N . MET A 1 147 ? 22.702 -6.811 -21.409 1.00 95.44 147 MET A N 1
ATOM 1224 C CA . MET A 1 147 ? 23.116 -5.486 -21.893 1.00 95.44 147 MET A CA 1
ATOM 1225 C C . MET A 1 147 ? 22.084 -4.398 -21.565 1.00 95.44 147 MET A C 1
ATOM 1227 O O . MET A 1 147 ? 22.408 -3.210 -21.570 1.00 95.44 147 MET A O 1
ATOM 1231 N N . MET A 1 148 ? 20.837 -4.793 -21.296 1.00 95.56 148 MET A N 1
ATOM 1232 C CA . MET A 1 148 ? 19.715 -3.903 -21.016 1.00 95.56 148 MET A CA 1
ATOM 1233 C C . MET A 1 148 ? 18.750 -4.541 -20.016 1.00 95.56 148 MET A C 1
ATOM 1235 O O . MET A 1 148 ? 18.464 -5.733 -20.105 1.00 95.56 148 MET A O 1
ATOM 1239 N N . ILE A 1 149 ? 18.201 -3.722 -19.119 1.00 95.62 149 ILE A N 1
ATOM 1240 C CA . ILE A 1 149 ? 17.127 -4.079 -18.192 1.00 95.62 149 ILE A CA 1
ATOM 1241 C C . ILE A 1 149 ? 16.007 -3.054 -18.325 1.00 95.62 149 ILE A C 1
ATOM 1243 O O . ILE A 1 149 ? 16.246 -1.849 -18.242 1.00 95.62 149 ILE A O 1
ATOM 1247 N N . GLY A 1 150 ? 14.784 -3.546 -18.501 1.00 93.38 150 GLY A N 1
ATOM 1248 C CA . GLY A 1 150 ? 13.570 -2.750 -18.361 1.00 93.38 150 GLY A CA 1
ATOM 1249 C C . GLY A 1 150 ? 12.958 -2.980 -16.985 1.00 93.38 150 GLY A C 1
ATOM 1250 O O . GLY A 1 150 ? 12.708 -4.128 -16.622 1.00 93.38 150 GLY A O 1
ATOM 1251 N N . ILE A 1 151 ? 12.702 -1.912 -16.232 1.00 91.12 151 ILE A N 1
ATOM 1252 C CA . ILE A 1 151 ? 11.974 -1.986 -14.962 1.00 91.12 151 ILE A CA 1
ATOM 1253 C C . ILE A 1 151 ? 10.636 -1.279 -15.146 1.00 91.12 151 ILE A C 1
ATOM 1255 O O . ILE A 1 151 ? 10.590 -0.105 -15.519 1.00 91.12 151 ILE A O 1
ATOM 1259 N N . SER A 1 152 ? 9.554 -2.019 -14.900 1.00 87.75 152 SER A N 1
ATOM 1260 C CA . SER A 1 152 ? 8.204 -1.472 -14.926 1.00 87.75 152 SER A CA 1
ATOM 1261 C C . SER A 1 152 ? 7.795 -1.025 -13.527 1.00 87.75 152 SER A C 1
ATOM 1263 O O . SER A 1 152 ? 7.766 -1.838 -12.607 1.00 87.75 152 SER A O 1
ATOM 1265 N N . VAL A 1 153 ? 7.482 0.259 -13.385 1.00 83.25 153 VAL A N 1
ATOM 1266 C CA . VAL A 1 153 ? 6.996 0.877 -12.151 1.00 83.25 153 VAL A CA 1
ATOM 1267 C C . VAL A 1 153 ? 5.531 1.237 -12.3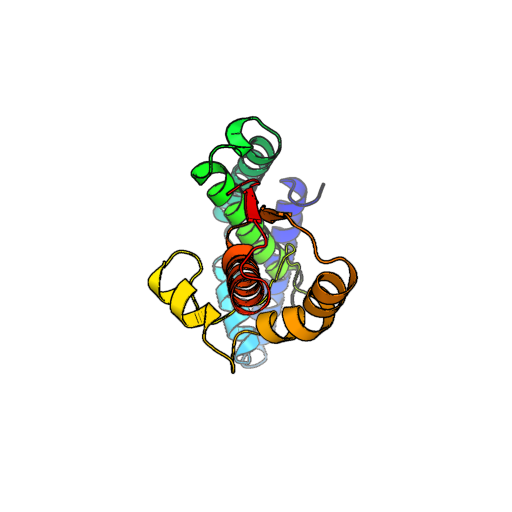54 1.00 83.25 153 VAL A C 1
ATOM 1269 O O . VAL A 1 153 ? 5.179 1.919 -13.313 1.00 83.25 153 VAL A O 1
ATOM 1272 N N . VAL A 1 154 ? 4.664 0.731 -11.484 1.00 75.56 154 VAL A N 1
ATOM 1273 C CA . VAL A 1 154 ? 3.206 0.924 -11.576 1.00 75.56 154 VAL A CA 1
ATOM 1274 C C . VAL A 1 154 ? 2.693 1.824 -10.456 1.00 75.56 154 VAL A C 1
ATOM 1276 O O . VAL A 1 154 ? 1.643 2.444 -10.599 1.00 75.56 154 VAL A O 1
ATOM 1279 N N . GLN A 1 155 ? 3.408 1.880 -9.332 1.00 63.34 155 GLN A N 1
ATOM 1280 C CA . GLN A 1 155 ? 3.006 2.638 -8.152 1.00 63.34 155 GLN A CA 1
ATOM 1281 C C . GLN A 1 155 ? 4.190 3.415 -7.574 1.00 63.34 155 GLN A C 1
ATOM 1283 O O . GLN A 1 155 ? 5.305 2.899 -7.495 1.00 63.34 155 GLN A O 1
ATOM 1288 N N . GLN A 1 156 ? 3.929 4.626 -7.075 1.00 64.19 156 GLN A N 1
ATOM 1289 C CA . GLN A 1 156 ? 4.942 5.501 -6.465 1.00 64.19 156 GLN A CA 1
ATOM 1290 C C . GLN A 1 156 ? 5.695 4.838 -5.298 1.00 64.19 156 GLN A C 1
ATOM 1292 O O . GLN A 1 156 ? 6.877 5.091 -5.081 1.00 64.19 156 GLN A O 1
ATOM 1297 N N . LYS A 1 157 ? 5.050 3.928 -4.562 1.00 65.12 157 LYS A N 1
ATOM 1298 C CA . LYS A 1 157 ? 5.673 3.212 -3.437 1.00 65.12 157 LYS A CA 1
ATOM 1299 C C . LYS A 1 157 ? 6.766 2.221 -3.870 1.00 65.12 157 LYS A C 1
ATOM 1301 O O . LYS A 1 157 ? 7.624 1.867 -3.068 1.00 65.12 157 LYS A O 1
ATOM 1306 N N . GLN A 1 158 ? 6.816 1.844 -5.151 1.00 72.50 158 GLN A N 1
ATOM 1307 C CA . GLN A 1 158 ? 7.864 0.986 -5.719 1.00 72.50 158 GLN A CA 1
ATOM 1308 C C . GLN A 1 158 ? 9.157 1.752 -6.040 1.00 72.50 158 GLN A C 1
ATOM 1310 O O . GLN A 1 158 ? 10.159 1.132 -6.406 1.00 72.50 158 GLN A O 1
ATOM 1315 N N . LEU A 1 159 ? 9.161 3.086 -5.918 1.00 81.12 159 LEU A N 1
ATOM 1316 C CA . LEU A 1 159 ? 10.304 3.916 -6.298 1.00 81.12 159 LEU A CA 1
ATOM 1317 C C . LEU A 1 159 ? 11.545 3.619 -5.455 1.00 81.12 159 LEU A C 1
ATOM 1319 O O . LEU A 1 159 ? 12.623 3.484 -6.024 1.00 81.12 159 LEU A O 1
ATOM 1323 N N . ILE A 1 160 ? 11.413 3.437 -4.136 1.00 73.69 160 I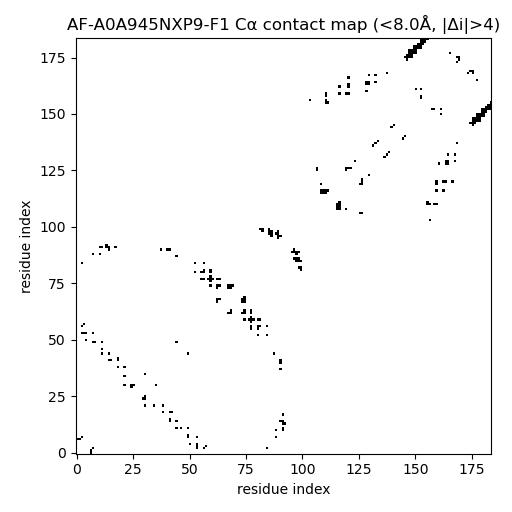LE A N 1
ATOM 1324 C CA . ILE A 1 160 ? 12.570 3.150 -3.268 1.00 73.69 160 ILE A CA 1
ATOM 1325 C C . ILE A 1 160 ? 13.224 1.824 -3.674 1.00 73.69 160 ILE A C 1
ATOM 1327 O O . ILE A 1 160 ? 14.432 1.786 -3.909 1.00 73.69 160 ILE A O 1
ATOM 1331 N N . ALA A 1 161 ? 12.440 0.756 -3.849 1.00 76.31 161 ALA A N 1
ATOM 1332 C CA . ALA A 1 161 ? 12.950 -0.530 -4.327 1.00 76.31 161 ALA A CA 1
ATOM 1333 C C . ALA A 1 161 ? 13.600 -0.400 -5.713 1.00 76.31 161 ALA A C 1
ATOM 1335 O O . ALA A 1 161 ? 14.727 -0.848 -5.925 1.00 76.31 161 ALA A O 1
ATOM 1336 N N . THR A 1 162 ? 12.918 0.283 -6.637 1.00 87.62 162 THR A N 1
ATOM 1337 C CA . THR A 1 162 ? 13.386 0.492 -8.013 1.00 87.62 162 THR A CA 1
ATOM 1338 C C . THR A 1 162 ? 14.725 1.216 -8.045 1.00 87.62 162 THR A C 1
ATOM 1340 O O . THR A 1 162 ? 15.673 0.726 -8.654 1.00 87.62 162 THR A O 1
ATOM 1343 N N . PHE A 1 163 ? 14.839 2.363 -7.372 1.00 88.56 163 PHE A N 1
ATOM 1344 C CA . PHE A 1 163 ? 16.075 3.141 -7.359 1.00 88.56 163 PHE A CA 1
ATOM 1345 C C . PHE A 1 163 ? 17.201 2.431 -6.607 1.00 88.56 163 PHE A C 1
ATOM 1347 O O . PHE A 1 163 ? 18.353 2.523 -7.034 1.00 88.56 163 PHE A O 1
ATOM 1354 N N . THR A 1 164 ? 16.873 1.651 -5.574 1.00 81.62 164 THR A N 1
ATOM 1355 C CA . THR A 1 164 ? 17.844 0.793 -4.882 1.00 81.62 164 THR A CA 1
ATOM 1356 C C . THR A 1 164 ? 18.448 -0.222 -5.844 1.00 81.62 164 THR A C 1
ATOM 1358 O O . THR A 1 164 ? 19.669 -0.297 -5.978 1.00 81.62 164 THR A O 1
ATOM 1361 N N . PHE A 1 165 ? 17.612 -0.944 -6.595 1.00 89.88 165 PHE A N 1
ATOM 1362 C CA . PHE A 1 165 ? 18.087 -1.901 -7.594 1.00 89.88 165 PHE A CA 1
ATOM 1363 C C . PHE A 1 165 ? 18.879 -1.217 -8.705 1.00 89.88 165 PHE A C 1
ATOM 1365 O O . PHE A 1 165 ? 19.966 -1.677 -9.045 1.00 89.88 165 PHE A O 1
ATOM 1372 N N . CYS A 1 166 ? 18.385 -0.096 -9.238 1.00 93.38 166 CYS A N 1
ATOM 1373 C CA . CYS A 1 166 ? 19.084 0.664 -10.272 1.00 93.38 166 CYS A CA 1
ATOM 1374 C C . CYS A 1 166 ? 20.499 1.047 -9.845 1.00 93.38 166 CYS A C 1
ATOM 1376 O O . CYS A 1 166 ? 21.439 0.862 -10.619 1.00 93.38 166 CYS A O 1
ATOM 1378 N N . LYS A 1 167 ? 20.656 1.565 -8.623 1.00 92.69 167 LYS A N 1
ATOM 1379 C CA . LYS A 1 167 ? 21.965 1.949 -8.101 1.00 92.69 167 LYS A CA 1
ATOM 1380 C C . LYS A 1 167 ? 22.890 0.745 -7.990 1.00 92.69 167 LYS A C 1
ATOM 1382 O O . LYS A 1 167 ? 23.968 0.773 -8.572 1.00 92.69 167 LYS A O 1
ATOM 1387 N N . MET A 1 168 ? 22.454 -0.319 -7.319 1.00 92.50 168 MET A N 1
ATOM 1388 C CA . MET A 1 168 ? 23.298 -1.497 -7.094 1.00 92.50 168 MET A CA 1
ATOM 1389 C C . MET A 1 168 ? 23.695 -2.180 -8.413 1.00 92.50 168 MET A C 1
ATOM 1391 O O . MET A 1 168 ? 24.843 -2.584 -8.585 1.00 92.50 168 MET A O 1
ATOM 1395 N N . ILE A 1 169 ? 22.788 -2.214 -9.397 1.00 94.56 169 ILE A N 1
ATOM 1396 C CA . ILE A 1 169 ? 23.097 -2.678 -10.758 1.00 94.56 169 ILE A CA 1
ATOM 1397 C C . ILE A 1 169 ? 24.156 -1.787 -11.406 1.00 94.56 169 ILE A C 1
ATOM 1399 O O . ILE A 1 169 ? 25.054 -2.298 -12.065 1.00 94.56 169 ILE A O 1
ATOM 1403 N N . LYS A 1 170 ? 24.068 -0.461 -11.261 1.00 94.06 170 LYS A N 1
ATOM 1404 C CA . LYS A 1 170 ? 25.052 0.461 -11.844 1.00 94.06 170 LYS A CA 1
ATOM 1405 C C . LYS A 1 170 ? 26.416 0.396 -11.167 1.00 94.06 170 LYS A C 1
ATOM 1407 O O . LYS A 1 170 ? 27.414 0.595 -11.855 1.00 94.06 170 LYS A O 1
ATOM 1412 N N . GLU A 1 171 ? 26.461 0.102 -9.876 1.00 93.62 171 GLU A N 1
ATOM 1413 C CA . GLU A 1 171 ? 27.705 -0.096 -9.129 1.00 93.62 171 GLU A CA 1
ATOM 1414 C C . GLU A 1 171 ? 28.424 -1.382 -9.558 1.00 93.62 171 GLU A C 1
ATOM 1416 O O . GLU A 1 171 ? 29.625 -1.356 -9.821 1.00 93.62 171 GLU A O 1
ATOM 1421 N N . GLU A 1 172 ? 27.697 -2.497 -9.686 1.00 94.75 172 GLU A N 1
ATOM 1422 C CA . GLU A 1 172 ? 28.291 -3.807 -9.993 1.00 94.75 172 GLU A CA 1
ATOM 1423 C C . GLU A 1 172 ? 28.383 -4.106 -11.509 1.00 94.75 172 GLU A C 1
ATOM 1425 O O . GLU A 1 172 ? 29.290 -4.811 -11.954 1.00 94.75 172 GLU A O 1
ATOM 1430 N N . PHE A 1 173 ? 27.480 -3.552 -12.327 1.00 95.88 173 PHE A N 1
ATOM 1431 C CA . PHE A 1 173 ? 27.351 -3.797 -13.773 1.00 95.88 173 PHE A CA 1
ATOM 1432 C C . PHE A 1 173 ? 27.176 -2.481 -14.566 1.00 95.88 173 PHE A C 1
ATOM 1434 O O . PHE A 1 173 ? 26.141 -2.267 -15.215 1.00 95.88 173 PHE A O 1
ATOM 1441 N N . PRO A 1 174 ? 28.188 -1.590 -14.587 1.00 94.44 174 PRO A N 1
ATOM 1442 C CA . PRO A 1 174 ? 28.054 -0.199 -15.047 1.00 94.44 174 PRO A CA 1
ATOM 1443 C C . PRO A 1 174 ? 27.615 -0.045 -16.512 1.00 94.44 174 PRO A C 1
ATOM 1445 O O . PRO A 1 174 ? 26.953 0.935 -16.873 1.00 94.44 174 PRO A O 1
ATOM 1448 N N . HIS A 1 175 ? 27.946 -1.026 -17.355 1.00 94.06 175 HIS A N 1
ATOM 1449 C CA . HIS A 1 175 ? 27.631 -1.022 -18.785 1.00 94.06 175 HIS A CA 1
ATOM 1450 C C . HIS A 1 175 ? 26.180 -1.399 -19.107 1.00 94.06 175 HIS A C 1
ATOM 1452 O O . HIS A 1 175 ? 25.726 -1.138 -20.220 1.00 94.06 175 HIS A O 1
ATOM 1458 N N . THR A 1 176 ? 25.439 -1.973 -18.155 1.00 96.25 176 THR A N 1
ATOM 1459 C CA . THR A 1 176 ? 24.042 -2.370 -18.364 1.00 96.25 176 THR A CA 1
ATOM 1460 C C . THR A 1 176 ? 23.174 -1.133 -18.561 1.00 96.25 176 THR A C 1
ATOM 1462 O O . THR A 1 176 ? 23.135 -0.253 -17.696 1.00 96.25 176 THR A O 1
ATOM 1465 N N . HIS A 1 177 ? 22.463 -1.030 -19.684 1.00 96.50 177 HIS A N 1
ATOM 1466 C CA . HIS A 1 177 ? 21.475 0.027 -19.885 1.00 96.50 177 HIS A CA 1
ATOM 1467 C C . HIS A 1 177 ? 20.237 -0.243 -19.021 1.00 96.50 177 HIS A C 1
ATOM 1469 O O . HIS A 1 177 ? 19.747 -1.367 -18.985 1.00 96.50 177 HIS A O 1
ATOM 1475 N N . ILE A 1 178 ? 19.713 0.777 -18.342 1.00 96.38 178 ILE A N 1
ATOM 1476 C CA . ILE A 1 178 ? 18.489 0.653 -17.543 1.00 96.38 178 ILE A CA 1
ATOM 1477 C C . ILE A 1 178 ? 17.441 1.573 -18.152 1.00 96.38 178 ILE A C 1
ATOM 1479 O O . ILE A 1 178 ? 17.679 2.772 -18.294 1.00 96.38 178 ILE A O 1
ATOM 1483 N N . THR A 1 179 ? 16.289 1.007 -18.493 1.00 93.81 179 THR A N 1
ATOM 1484 C CA . THR A 1 179 ? 15.109 1.744 -18.940 1.00 93.81 179 THR A CA 1
ATOM 1485 C C . THR A 1 179 ? 14.023 1.611 -17.882 1.00 93.81 179 THR A C 1
ATOM 1487 O O . THR A 1 179 ? 13.654 0.501 -17.501 1.00 93.81 179 THR A O 1
ATOM 1490 N N . LEU A 1 180 ? 13.508 2.743 -17.411 1.00 91.00 180 LEU A N 1
ATOM 1491 C CA . LEU A 1 180 ? 12.374 2.799 -16.493 1.00 91.00 180 LEU A CA 1
ATOM 1492 C C . LEU A 1 180 ? 11.124 3.188 -17.278 1.00 91.00 180 LEU A C 1
ATOM 1494 O O . LEU A 1 180 ? 11.172 4.096 -18.107 1.00 91.00 180 LEU A O 1
ATOM 1498 N N . GLY A 1 181 ? 10.013 2.506 -17.027 1.00 82.75 181 GLY A N 1
ATOM 1499 C CA . GLY A 1 181 ? 8.730 2.817 -17.651 1.00 82.75 181 GLY A CA 1
ATOM 1500 C C . GLY A 1 181 ? 7.566 2.262 -16.845 1.00 82.75 181 GLY A C 1
ATOM 1501 O O . GLY A 1 181 ? 7.769 1.570 -15.855 1.00 82.75 181 GLY A O 1
ATOM 1502 N N . GLY A 1 182 ? 6.340 2.538 -17.271 1.00 80.56 182 GLY A N 1
ATOM 1503 C CA . GLY A 1 182 ? 5.124 2.111 -16.579 1.00 80.56 182 GLY A CA 1
ATOM 1504 C C . GLY A 1 182 ? 4.211 3.293 -16.275 1.00 80.56 182 GLY A C 1
ATOM 1505 O O . GLY A 1 182 ? 4.269 4.302 -16.975 1.00 80.56 182 GLY A O 1
ATOM 1506 N N . ASN A 1 183 ? 3.352 3.142 -15.271 1.00 67.19 183 ASN A N 1
ATOM 1507 C CA . ASN A 1 183 ? 2.441 4.192 -14.822 1.00 67.19 183 ASN A CA 1
ATOM 1508 C C . ASN A 1 183 ? 3.151 4.990 -13.719 1.00 67.19 183 ASN A C 1
ATOM 1510 O O . ASN A 1 183 ? 2.938 4.729 -12.536 1.00 67.19 183 ASN A O 1
ATOM 1514 N N . ILE A 1 184 ? 4.105 5.831 -14.134 1.00 54.38 184 ILE A N 1
ATOM 1515 C CA . ILE A 1 184 ? 4.954 6.646 -13.249 1.00 54.38 184 ILE A CA 1
ATOM 1516 C C . ILE A 1 184 ? 4.254 7.967 -12.952 1.00 54.38 184 ILE A C 1
ATOM 1518 O O . ILE A 1 184 ? 3.838 8.618 -13.937 1.00 54.38 184 ILE A O 1
#

Foldseek 3Di:
DPLALVVLVVLLVLLVVLLVVLVVVVVVDPDDPVSVVLNVVSVPDDPVVSVVLNVLQVQLVCCCVDPVVLVPVSPVSSVVSVQVVQQSSQSSVPPDGDGDPDPDDDQVFDLVDPVSLVVLLPDPPGNCLLVVCVPPVVVVCVVVVAQEDEDEDADSVCNSSVVSNVVVCCVVPVRRHYHYYYSD

pLDDT: mean 78.83, std 13.73, range [44.66, 96.5]

Solvent-accessible surface area (backbone atoms only — not comparable to full-atom values): 10584 Å² total; per-residue (Å²): 110,92,78,34,57,75,48,51,54,53,35,50,54,38,34,56,50,51,48,54,49,51,59,50,46,50,74,77,39,84,66,54,75,68,54,47,53,50,50,57,57,54,70,69,65,43,73,67,52,54,53,50,50,36,54,47,40,52,52,22,52,48,32,70,74,42,80,50,42,80,36,66,71,56,37,52,51,28,51,49,46,50,49,56,48,30,54,58,48,17,62,40,46,62,92,50,76,54,78,70,84,75,88,63,90,86,57,100,54,52,75,86,39,75,68,39,42,57,52,45,55,68,35,84,86,76,36,63,51,62,57,49,34,62,73,61,48,45,62,48,45,72,71,66,60,58,65,62,47,80,48,79,38,70,49,69,83,49,45,55,51,49,53,33,47,52,50,56,44,44,72,79,43,65,80,42,43,76,46,81,48,68,59,118

Secondary structure (DSSP, 8-state):
-TT-HHHHHHHHHHHHHHHHHHHHHHHHS---HHHHHHHHHHHT--HHHHHHHHHHHHHHHHHHHSGGGG-HHHHHHHHHHHHHHHHHHHHHTTTS----S------SS-TT-HHHHHHHHH-TTT-THHHHIIIIIHHHHHHH--SEEEEEE-SGGGHHHHHHHHHHHHHH-TT-EEEEEE--